Protein AF-A0A6A6NFP8-F1 (afdb_monomer_lite)

InterPro domains:
  IPR036866 Ribonuclease Z/Hydroxyacylglutathione hydrolase-like [G3DSA:3.60.15.10] (2-74)
  IPR036866 Ribonuclease Z/Hydroxyacylglutathione hydrolase-like [G3DSA:3.60.15.10] (75-183)
  IPR036866 Ribonuclease Z/Hydroxyacylglutathione hydrolase-like [SSF56281] (77-182)

pLDDT: mean 81.87, std 14.06, range [35.09, 97.94]

Secondary structure (DSSP, 8-state):
--SSS--SSPPHHHHHHTTS-GGG-TT---S--EEEEEE-TTS-EEEEEE---TTTHHHIIIIIHHHT----B--PPPSSS-PPPEEE-SSS-EEEE-S-SS--HHHHHHHSTTTT---SEEEEE--TTHHHHHHHH--S-EEEE---TT--HHHHHHHHHHHHHHHT--EEE--TT-------

Structure (mmCIF, N/CA/C/O backbone):
data_AF-A0A6A6NFP8-F1
#
_entry.id   AF-A0A6A6NFP8-F1
#
loop_
_atom_site.group_PDB
_atom_site.id
_atom_site.type_symbol
_atom_site.label_atom_id
_atom_site.label_alt_id
_atom_site.label_comp_id
_atom_site.label_asym_id
_atom_site.label_entity_id
_atom_site.label_seq_id
_atom_site.pdbx_PDB_ins_code
_atom_site.Cartn_x
_atom_site.Cartn_y
_atom_site.Cartn_z
_atom_site.occupancy
_atom_site.B_iso_or_equiv
_atom_site.auth_seq_id
_atom_site.auth_comp_id
_atom_site.auth_asym_id
_atom_site.auth_atom_id
_atom_site.pdbx_PDB_model_num
ATOM 1 N N . MET A 1 1 ? 17.314 0.987 -9.333 1.00 58.03 1 MET A N 1
ATOM 2 C CA . MET A 1 1 ? 18.439 0.903 -10.290 1.00 58.03 1 MET A CA 1
ATOM 3 C C . MET A 1 1 ? 17.995 0.072 -11.496 1.00 58.03 1 MET A C 1
ATOM 5 O O . MET A 1 1 ? 18.274 -1.112 -11.552 1.00 58.03 1 MET A O 1
ATOM 9 N N . CYS A 1 2 ? 17.227 0.664 -12.422 1.00 62.00 2 CYS A N 1
ATOM 10 C CA . CYS A 1 2 ? 16.880 0.020 -13.708 1.00 62.00 2 CYS A CA 1
ATOM 11 C C . CYS A 1 2 ? 16.554 1.016 -14.838 1.00 62.00 2 CYS A C 1
ATOM 13 O O . CYS A 1 2 ? 16.723 0.683 -16.000 1.00 62.00 2 CYS A O 1
ATOM 15 N N . LEU A 1 3 ? 16.179 2.264 -14.524 1.00 52.34 3 LEU A N 1
ATOM 16 C CA . LEU A 1 3 ? 15.992 3.324 -15.533 1.00 52.34 3 LEU A CA 1
ATOM 17 C C . LEU A 1 3 ? 17.306 3.940 -16.049 1.00 52.34 3 LEU A C 1
ATOM 19 O O . LEU A 1 3 ? 17.335 4.491 -17.141 1.00 52.34 3 LEU A O 1
ATOM 23 N N . ILE A 1 4 ? 18.389 3.862 -15.268 1.00 51.88 4 ILE A N 1
ATOM 24 C CA . ILE A 1 4 ? 19.686 4.496 -15.586 1.00 51.88 4 ILE A CA 1
ATOM 25 C C . ILE A 1 4 ? 20.730 3.453 -16.030 1.00 51.88 4 ILE A C 1
ATOM 27 O O . ILE A 1 4 ? 21.721 3.790 -16.669 1.00 51.88 4 ILE A O 1
ATOM 31 N N . GLN A 1 5 ? 20.500 2.176 -15.714 1.00 64.69 5 GLN A N 1
ATOM 32 C CA . GLN A 1 5 ? 21.356 1.050 -16.092 1.00 64.69 5 GLN A CA 1
ATOM 33 C C . GLN A 1 5 ? 20.464 -0.139 -16.467 1.00 64.69 5 GLN A C 1
ATOM 35 O O . GLN A 1 5 ? 20.122 -0.938 -15.592 1.00 64.69 5 GLN A O 1
ATOM 40 N N . PRO A 1 6 ? 19.997 -0.214 -17.725 1.00 67.88 6 PRO A N 1
ATOM 41 C CA . PRO A 1 6 ? 19.202 -1.344 -18.185 1.00 67.88 6 PRO A CA 1
ATOM 42 C C . PRO A 1 6 ? 20.047 -2.626 -18.163 1.00 67.88 6 PRO A C 1
ATOM 44 O O . PRO A 1 6 ? 21.195 -2.626 -18.603 1.00 67.88 6 PRO A O 1
ATOM 47 N N . SER A 1 7 ? 19.483 -3.708 -17.625 1.00 75.88 7 SER A N 1
ATOM 48 C CA . SER A 1 7 ? 20.087 -5.044 -17.649 1.00 75.88 7 SER A CA 1
ATOM 49 C C . SER A 1 7 ? 19.976 -5.687 -19.038 1.00 75.88 7 SER A C 1
ATOM 51 O O . SER A 1 7 ? 19.122 -5.292 -19.832 1.00 75.88 7 SER A O 1
ATOM 53 N N . ASP A 1 8 ? 20.801 -6.704 -19.313 1.00 81.19 8 ASP A N 1
ATOM 54 C CA . ASP A 1 8 ? 20.662 -7.584 -20.481 1.00 81.19 8 ASP A CA 1
ATOM 55 C C . ASP A 1 8 ? 20.508 -9.049 -20.011 1.00 81.19 8 ASP A C 1
ATOM 57 O O . ASP A 1 8 ? 21.462 -9.604 -19.454 1.00 81.19 8 ASP A O 1
ATOM 61 N N . PRO A 1 9 ? 19.315 -9.663 -20.145 1.00 83.38 9 PRO A N 1
ATOM 62 C CA . PRO A 1 9 ? 18.104 -9.100 -20.751 1.00 83.38 9 PRO A CA 1
ATOM 63 C C . PRO A 1 9 ? 17.470 -7.966 -19.911 1.00 83.38 9 PRO A C 1
ATOM 65 O O . PRO A 1 9 ? 17.706 -7.888 -18.697 1.00 83.38 9 PRO A O 1
ATOM 68 N N . PRO A 1 10 ? 16.639 -7.092 -20.522 1.00 84.88 10 PRO A N 1
ATOM 69 C CA . PRO A 1 10 ? 15.952 -6.012 -19.815 1.00 84.88 10 PRO A CA 1
ATOM 70 C C . PRO A 1 10 ? 15.113 -6.513 -18.640 1.00 84.88 10 PRO A C 1
ATOM 72 O O . PRO A 1 10 ? 14.478 -7.567 -18.712 1.00 84.88 10 PRO A O 1
ATOM 75 N N . CYS A 1 11 ? 15.085 -5.733 -17.557 1.00 88.50 11 CYS A N 1
ATOM 76 C CA . CYS A 1 11 ? 14.282 -6.047 -16.382 1.00 88.50 11 CYS A CA 1
ATOM 77 C C . CYS A 1 11 ? 12.809 -6.204 -16.770 1.00 88.50 11 CYS A C 1
ATOM 79 O O . CYS A 1 11 ? 12.156 -5.252 -17.200 1.00 88.50 11 CYS A O 1
ATOM 81 N N . HIS A 1 12 ? 12.288 -7.412 -16.563 1.00 90.56 12 HIS A N 1
ATOM 82 C CA . HIS A 1 12 ? 10.942 -7.794 -16.969 1.00 90.56 12 HIS A CA 1
ATOM 83 C C . HIS A 1 12 ? 9.861 -6.866 -16.400 1.00 90.56 12 HIS A C 1
ATOM 85 O O . HIS A 1 12 ? 9.021 -6.382 -17.155 1.00 90.56 12 HIS A O 1
ATOM 91 N N . VAL A 1 13 ? 9.918 -6.568 -15.096 1.00 91.50 13 VAL A N 1
ATOM 92 C CA . VAL A 1 13 ? 8.935 -5.708 -14.417 1.00 91.50 13 VAL A CA 1
ATOM 93 C C . VAL A 1 13 ? 8.994 -4.281 -14.958 1.00 91.50 13 VAL A C 1
ATOM 95 O O . VAL A 1 13 ? 7.957 -3.701 -15.264 1.00 91.50 13 VAL A O 1
ATOM 98 N N . CYS A 1 14 ? 10.193 -3.722 -15.157 1.00 89.31 14 CYS A N 1
ATOM 99 C CA . CYS A 1 14 ? 10.345 -2.380 -15.725 1.00 89.31 14 CYS A CA 1
ATOM 100 C C . CYS A 1 14 ? 9.843 -2.300 -17.172 1.00 89.31 14 CYS A C 1
ATOM 102 O O . CYS A 1 14 ? 9.189 -1.327 -17.538 1.00 89.31 14 CYS A O 1
ATOM 104 N N . SER A 1 15 ? 10.114 -3.317 -17.993 1.00 89.75 15 SER A N 1
ATOM 105 C CA . SER A 1 15 ? 9.581 -3.383 -19.356 1.00 89.75 15 SER A CA 1
ATOM 106 C C . SER A 1 15 ? 8.056 -3.489 -19.358 1.00 89.75 15 SER A C 1
ATOM 108 O O . SER A 1 15 ? 7.392 -2.780 -20.112 1.00 89.75 15 SER A O 1
ATOM 110 N N . GLN A 1 16 ? 7.485 -4.322 -18.485 1.00 91.00 16 GLN A N 1
ATOM 111 C CA . GLN A 1 16 ? 6.036 -4.436 -18.340 1.00 91.00 16 GLN A CA 1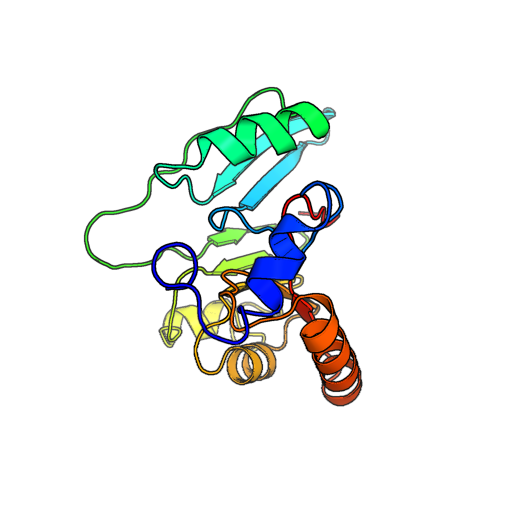
ATOM 112 C C . GLN A 1 16 ? 5.399 -3.137 -17.851 1.00 91.00 16 GLN A C 1
ATOM 114 O O . GLN A 1 16 ? 4.366 -2.754 -18.393 1.00 91.00 16 GLN A O 1
ATOM 119 N N . ALA A 1 17 ? 6.016 -2.428 -16.902 1.00 90.25 17 ALA A N 1
ATOM 120 C CA . ALA A 1 17 ? 5.532 -1.150 -16.376 1.00 90.25 17 ALA A CA 1
ATOM 121 C C . ALA A 1 17 ? 5.332 -0.077 -17.466 1.00 90.25 17 ALA A C 1
ATOM 123 O O . ALA A 1 17 ? 4.524 0.828 -17.300 1.00 90.25 17 ALA A O 1
ATOM 124 N N . LEU A 1 18 ? 6.020 -0.194 -18.605 1.00 89.38 18 LEU A N 1
ATOM 125 C CA . LEU A 1 18 ? 5.920 0.743 -19.731 1.00 89.38 18 LEU A CA 1
ATOM 126 C C . LEU A 1 18 ? 5.112 0.197 -20.920 1.00 89.38 18 LEU A C 1
ATOM 128 O O . LEU A 1 18 ? 4.986 0.874 -21.937 1.00 89.38 18 LEU A O 1
ATOM 132 N N . SER A 1 19 ? 4.579 -1.024 -20.819 1.00 91.25 19 SER A N 1
ATOM 133 C CA . SER A 1 19 ? 3.931 -1.717 -21.943 1.00 91.25 19 SER A CA 1
ATOM 134 C C . SER A 1 19 ? 2.504 -1.247 -22.238 1.00 91.25 19 SER A C 1
ATOM 136 O O . SER A 1 19 ? 2.055 -1.328 -23.381 1.00 91.25 19 SER A O 1
ATOM 138 N N . VAL A 1 20 ? 1.796 -0.748 -21.223 1.00 91.50 20 VAL A N 1
ATOM 139 C CA . VAL A 1 20 ? 0.418 -0.248 -21.324 1.00 91.50 20 VAL A CA 1
ATOM 140 C C . VAL A 1 20 ? 0.267 1.049 -20.520 1.00 91.50 20 VAL A C 1
ATOM 142 O O . VAL A 1 20 ? 1.104 1.312 -19.646 1.00 91.50 20 VAL A O 1
ATOM 145 N N . PRO A 1 21 ? -0.770 1.868 -20.795 1.00 91.62 21 PRO A N 1
ATOM 146 C CA . PRO A 1 21 ? -1.030 3.089 -20.043 1.00 91.62 21 PRO A CA 1
ATOM 147 C C . PRO A 1 21 ? -1.067 2.817 -18.533 1.00 91.62 21 PRO A C 1
ATOM 149 O O . PRO A 1 21 ? -1.674 1.825 -18.121 1.00 91.62 21 PRO A O 1
ATOM 152 N N . PRO A 1 22 ? -0.443 3.659 -17.696 1.00 87.06 22 PRO A N 1
ATOM 153 C CA . PRO A 1 22 ? -0.326 3.362 -16.270 1.00 87.06 22 PRO A CA 1
ATOM 154 C C . PRO A 1 22 ? -1.645 3.212 -15.512 1.00 87.06 22 PRO A C 1
ATOM 156 O O . PRO A 1 22 ? -1.691 2.498 -14.520 1.00 87.06 22 PRO A O 1
ATOM 159 N N . GLU A 1 23 ? -2.740 3.788 -16.013 1.00 86.75 23 GLU A N 1
ATOM 160 C CA . GLU A 1 23 ? -4.086 3.597 -15.456 1.00 86.75 23 GLU A CA 1
ATOM 161 C C . GLU A 1 23 ? -4.556 2.133 -15.531 1.00 86.75 23 GLU A C 1
ATOM 163 O O . GLU A 1 23 ? -5.489 1.733 -14.842 1.00 86.75 23 GLU A O 1
ATOM 168 N N . GLN A 1 24 ? -3.908 1.341 -16.383 1.00 90.44 24 GLN A N 1
ATOM 169 C CA . GLN A 1 24 ? -4.163 -0.078 -16.616 1.00 90.44 24 GLN A CA 1
ATOM 170 C C . GLN A 1 24 ? -2.958 -0.941 -16.209 1.00 90.44 24 GLN A C 1
ATOM 172 O O . GLN A 1 24 ? -2.945 -2.139 -16.486 1.00 90.44 24 GLN A O 1
ATOM 177 N N . ASN A 1 25 ? -1.929 -0.347 -15.592 1.00 93.44 25 ASN A N 1
ATOM 178 C CA . ASN A 1 25 ? -0.661 -1.013 -15.331 1.00 93.44 25 ASN A CA 1
ATOM 179 C C . ASN A 1 25 ? -0.269 -0.968 -13.851 1.00 93.44 25 ASN A C 1
ATOM 181 O O . ASN A 1 25 ? 0.389 -0.023 -13.420 1.00 93.44 25 ASN A O 1
ATOM 185 N N . PRO A 1 26 ? -0.555 -2.016 -13.070 1.00 94.50 26 PRO A N 1
ATOM 186 C CA . PRO A 1 26 ? -0.197 -2.036 -11.657 1.00 94.50 26 PRO A CA 1
ATOM 187 C C . PRO A 1 26 ? 1.317 -2.220 -11.405 1.00 94.50 26 PRO A C 1
ATOM 189 O O . PRO A 1 26 ? 1.788 -2.096 -10.272 1.00 94.50 26 PRO A O 1
ATOM 192 N N . ASN A 1 27 ? 2.104 -2.501 -12.454 1.00 93.50 27 ASN A N 1
ATOM 193 C CA . ASN A 1 27 ? 3.567 -2.473 -12.395 1.00 93.50 27 ASN A CA 1
ATOM 194 C C . ASN A 1 27 ? 4.146 -1.067 -12.627 1.00 93.50 27 ASN A C 1
ATOM 196 O O . ASN A 1 27 ? 5.314 -0.846 -12.309 1.00 93.50 27 ASN A O 1
ATOM 200 N N . TYR A 1 28 ? 3.359 -0.111 -13.136 1.00 92.12 28 TYR A N 1
ATOM 201 C CA . TYR A 1 28 ? 3.743 1.299 -13.118 1.00 92.12 28 TYR A CA 1
ATOM 202 C C . TYR A 1 28 ? 3.403 1.885 -11.750 1.00 92.12 28 TYR A C 1
ATOM 204 O O . TYR A 1 28 ? 2.247 1.873 -11.336 1.00 92.12 28 TYR A O 1
ATOM 212 N N . ARG A 1 29 ? 4.417 2.384 -11.043 1.00 90.31 29 ARG A N 1
ATOM 213 C CA . ARG A 1 29 ? 4.288 2.832 -9.653 1.00 90.31 29 ARG A CA 1
ATOM 214 C C . ARG A 1 29 ? 4.911 4.207 -9.491 1.00 90.31 29 ARG A C 1
ATOM 216 O O . ARG A 1 29 ? 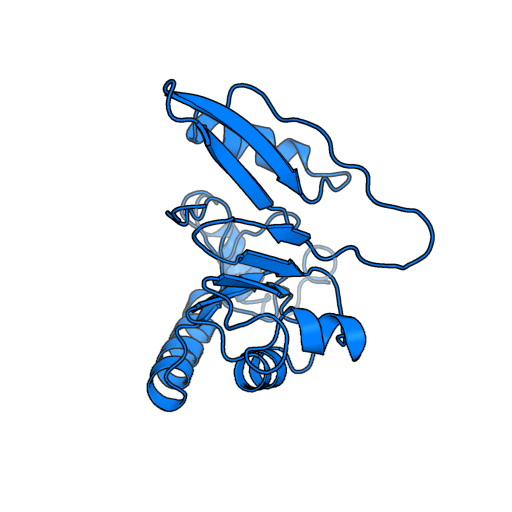6.075 4.407 -9.849 1.00 90.31 29 ARG A O 1
ATOM 223 N N . CYS A 1 30 ? 4.143 5.145 -8.956 1.00 88.56 30 CYS A N 1
ATOM 224 C CA . CYS A 1 30 ? 4.658 6.412 -8.463 1.00 88.56 30 CYS A CA 1
ATOM 225 C C . CYS A 1 30 ? 5.190 6.254 -7.024 1.00 88.56 30 CYS A C 1
ATOM 227 O O . CYS A 1 30 ? 5.287 5.151 -6.487 1.00 88.56 30 CYS A O 1
ATOM 229 N N . ASN A 1 31 ? 5.578 7.364 -6.389 1.00 84.56 31 ASN A N 1
ATOM 230 C CA . ASN A 1 31 ? 5.946 7.341 -4.971 1.00 84.56 31 ASN A CA 1
ATOM 231 C C . ASN A 1 31 ? 4.769 6.855 -4.117 1.00 84.56 31 ASN A C 1
ATOM 233 O O . ASN A 1 31 ? 3.637 7.282 -4.337 1.00 84.56 31 ASN A O 1
ATOM 237 N N . THR A 1 32 ? 5.055 6.065 -3.090 1.00 87.25 32 THR A N 1
ATOM 238 C CA . THR A 1 32 ? 4.068 5.672 -2.086 1.00 87.25 32 THR A CA 1
ATOM 239 C C . THR A 1 32 ? 3.364 6.895 -1.495 1.00 87.25 32 THR A C 1
ATOM 241 O O . THR A 1 32 ? 4.007 7.881 -1.130 1.00 87.25 32 THR A O 1
ATOM 244 N N . SER A 1 33 ? 2.036 6.838 -1.449 1.00 86.38 33 SER A N 1
ATOM 245 C CA . SER A 1 33 ? 1.181 7.817 -0.785 1.00 86.38 33 SER A CA 1
ATOM 246 C C . SER A 1 33 ? -0.167 7.184 -0.449 1.00 86.38 33 SER A C 1
ATOM 248 O O . SER A 1 33 ? -0.544 6.160 -1.028 1.00 86.38 33 SER A O 1
ATOM 250 N N . LEU A 1 34 ? -0.909 7.798 0.469 1.00 87.56 34 LEU A N 1
ATOM 251 C CA . LEU A 1 34 ? -2.268 7.390 0.808 1.00 87.56 34 LEU A CA 1
ATOM 252 C C . LEU A 1 34 ? -3.176 8.613 0.877 1.00 87.56 34 LEU A C 1
ATOM 254 O O . LEU A 1 34 ? -2.930 9.531 1.653 1.00 87.56 34 LEU A O 1
ATOM 258 N N . LEU A 1 35 ? -4.268 8.593 0.116 1.00 86.75 35 LEU A N 1
ATOM 259 C CA . LEU A 1 35 ? -5.348 9.558 0.265 1.00 86.75 35 LEU A CA 1
ATOM 260 C C . LEU A 1 35 ? -6.515 8.923 1.020 1.00 86.75 35 LEU A C 1
ATOM 262 O O . LEU A 1 35 ? -7.073 7.916 0.587 1.00 86.75 35 LEU A O 1
ATOM 266 N N . ILE A 1 36 ? -6.911 9.556 2.115 1.00 85.38 36 ILE A N 1
ATOM 267 C CA . ILE A 1 36 ? -8.098 9.221 2.890 1.00 85.38 36 ILE A CA 1
ATOM 268 C C . ILE A 1 36 ? -9.197 10.203 2.494 1.00 85.38 36 ILE A C 1
ATOM 270 O O . ILE A 1 36 ? -9.066 11.405 2.716 1.00 85.38 36 ILE A O 1
ATOM 274 N N . ASP A 1 37 ? -10.275 9.680 1.917 1.00 85.88 37 ASP A N 1
ATOM 275 C CA . ASP A 1 37 ? -11.515 10.411 1.661 1.00 85.88 37 ASP A CA 1
ATOM 276 C C . ASP A 1 37 ? -12.520 10.081 2.773 1.00 85.88 37 ASP A C 1
ATOM 278 O O . ASP A 1 37 ? -13.012 8.955 2.868 1.00 85.88 37 ASP A O 1
ATOM 282 N N . TYR A 1 38 ? -12.770 11.048 3.653 1.00 82.62 38 TYR A N 1
ATOM 283 C CA . TYR A 1 38 ? -13.674 10.926 4.790 1.00 82.62 38 TYR A CA 1
ATOM 284 C C . TYR A 1 38 ? -14.956 11.716 4.531 1.00 82.62 38 TYR A C 1
ATOM 286 O O . TYR A 1 38 ? -14.931 12.944 4.438 1.00 82.62 38 TYR A O 1
ATOM 294 N N . CYS A 1 39 ? -16.085 11.014 4.450 1.00 78.44 39 CYS A N 1
ATOM 295 C CA . CYS A 1 39 ? -17.403 11.610 4.263 1.00 78.44 39 CYS A CA 1
ATOM 296 C C . CYS A 1 39 ? -18.160 11.623 5.599 1.00 78.44 39 CYS A C 1
ATOM 298 O O . CYS A 1 39 ? -18.424 10.566 6.175 1.00 78.44 39 CYS A O 1
ATOM 300 N N . GLN A 1 40 ? -18.476 12.816 6.106 1.00 71.44 40 GLN A N 1
ATOM 301 C CA . GLN A 1 40 ? -19.304 12.980 7.304 1.00 71.44 40 GLN A CA 1
ATOM 302 C C . GLN A 1 40 ? -20.790 12.764 6.979 1.00 71.44 40 GLN A C 1
ATOM 304 O O . GLN A 1 40 ? -21.200 12.713 5.820 1.00 71.44 40 GLN A O 1
ATOM 309 N N . SER A 1 41 ? -21.619 12.628 8.017 1.00 70.50 41 SER A N 1
ATOM 310 C CA . SER A 1 41 ? -23.067 12.393 7.899 1.00 70.50 41 SER A CA 1
ATOM 311 C C . SER A 1 41 ? -23.837 13.483 7.138 1.00 70.50 41 SER A C 1
ATOM 313 O O . SER A 1 41 ? -24.993 13.268 6.786 1.00 70.50 41 SER A O 1
ATOM 315 N N . ASP A 1 42 ? -23.216 14.633 6.878 1.00 74.50 42 ASP A N 1
ATOM 316 C CA . ASP A 1 42 ? -23.727 15.750 6.081 1.00 74.50 42 ASP A CA 1
ATOM 317 C C . ASP A 1 42 ? -23.335 15.672 4.588 1.00 74.50 42 ASP A C 1
ATOM 319 O O . ASP A 1 42 ? -23.445 16.670 3.878 1.00 74.50 42 ASP A O 1
ATOM 323 N N . GLU A 1 43 ? -22.851 14.514 4.117 1.00 77.31 43 GLU A N 1
ATOM 324 C CA . GLU A 1 43 ? -22.299 14.285 2.767 1.00 77.31 43 GLU A CA 1
ATOM 325 C C . GLU A 1 43 ? -21.067 15.149 2.442 1.00 77.31 43 GLU A C 1
ATOM 327 O O . GLU A 1 43 ? -20.622 15.248 1.292 1.00 77.31 43 GLU A O 1
ATOM 332 N N . LYS A 1 44 ? -20.468 15.790 3.451 1.00 78.81 44 LYS A N 1
ATOM 333 C CA . LYS A 1 44 ? -19.283 16.612 3.258 1.00 78.81 44 LYS A CA 1
ATOM 334 C C . LYS A 1 44 ? -18.034 15.745 3.275 1.00 78.81 44 LYS A C 1
ATOM 336 O O . LYS A 1 44 ? -17.679 15.130 4.280 1.00 78.81 44 LYS A O 1
ATOM 341 N N . HIS A 1 45 ? -17.316 15.784 2.160 1.00 80.50 45 HIS A N 1
ATOM 342 C CA . HIS A 1 45 ? -16.025 15.124 2.019 1.00 80.50 45 HIS A CA 1
ATOM 343 C C . HIS A 1 45 ? -14.877 15.979 2.582 1.00 80.50 45 HIS A C 1
ATOM 345 O O . HIS A 1 45 ? -14.761 17.180 2.293 1.00 80.50 45 HIS A O 1
ATOM 351 N N . SER A 1 46 ? -14.012 15.330 3.357 1.00 78.75 46 SER A N 1
ATOM 352 C CA . SER A 1 46 ? -12.733 15.819 3.876 1.00 78.75 46 SER A CA 1
ATOM 353 C C . SER A 1 46 ? -11.618 14.893 3.393 1.00 78.75 46 SER A C 1
ATOM 355 O O . SER A 1 46 ? -11.814 13.683 3.341 1.00 78.75 46 SER A O 1
ATOM 357 N N . TYR A 1 47 ? -10.456 15.444 3.042 1.00 78.56 47 TYR A N 1
ATOM 358 C CA . TYR A 1 47 ? -9.405 14.686 2.363 1.00 78.56 47 TYR A CA 1
ATOM 359 C C . TYR A 1 47 ? -8.069 14.835 3.084 1.00 78.56 47 TYR A C 1
ATOM 361 O O . TYR A 1 47 ? -7.505 15.928 3.115 1.00 78.56 47 TYR A O 1
ATOM 369 N N . ILE A 1 48 ? -7.537 13.729 3.600 1.00 80.31 48 ILE A N 1
ATOM 370 C CA . ILE A 1 48 ? -6.215 13.686 4.234 1.00 80.31 48 ILE A CA 1
ATOM 371 C C . ILE A 1 48 ? -5.265 12.961 3.294 1.00 80.31 48 ILE A C 1
ATOM 373 O O . ILE A 1 48 ? -5.505 11.808 2.943 1.00 80.31 48 ILE A O 1
ATOM 377 N N . LEU A 1 49 ? -4.179 13.618 2.899 1.00 76.44 49 LEU A N 1
ATOM 378 C CA . LEU A 1 49 ? -3.112 12.984 2.137 1.00 76.44 49 LEU A CA 1
ATOM 379 C C . LEU A 1 49 ? -1.907 12.730 3.032 1.00 76.44 49 LEU A C 1
ATOM 381 O O . LEU A 1 49 ? -1.377 13.645 3.662 1.00 76.44 49 LEU A O 1
ATOM 385 N N . ILE A 1 50 ? -1.473 11.479 3.038 1.00 79.19 50 ILE A N 1
ATOM 386 C CA . ILE A 1 50 ? -0.278 11.001 3.712 1.00 79.19 50 ILE A CA 1
ATOM 387 C C . ILE A 1 50 ? 0.790 10.741 2.648 1.00 79.19 50 ILE A C 1
ATOM 389 O O . ILE A 1 50 ? 0.510 10.126 1.618 1.00 79.19 50 ILE A O 1
ATOM 393 N N . ASP A 1 51 ? 1.998 11.218 2.943 1.00 75.44 51 ASP A N 1
ATOM 394 C CA . ASP A 1 51 ? 3.202 11.202 2.112 1.00 75.44 51 ASP A CA 1
ATOM 395 C C . ASP A 1 51 ? 3.090 11.980 0.793 1.00 75.44 51 ASP A C 1
ATOM 397 O O . ASP A 1 51 ? 2.385 11.631 -0.152 1.00 75.44 51 ASP A O 1
ATOM 401 N N . VAL A 1 52 ? 3.855 13.073 0.719 1.00 66.06 52 VAL A N 1
ATOM 402 C CA . VAL A 1 52 ? 3.903 13.971 -0.441 1.00 66.06 52 VAL A CA 1
ATOM 403 C C . VAL A 1 52 ? 5.358 14.170 -0.847 1.00 66.06 52 VAL A C 1
ATOM 405 O O . VAL A 1 52 ? 6.015 15.146 -0.487 1.00 66.06 52 VAL A O 1
ATOM 408 N N . GLY A 1 53 ? 5.900 13.197 -1.579 1.00 65.12 53 GLY A N 1
ATOM 409 C CA . GLY A 1 53 ? 7.274 13.271 -2.076 1.00 65.12 53 GLY A CA 1
ATOM 410 C C . GLY A 1 53 ? 7.485 14.395 -3.102 1.00 65.12 53 GLY A C 1
ATOM 411 O O . GLY A 1 53 ? 6.546 14.904 -3.714 1.00 65.12 53 GLY A O 1
ATOM 412 N N . LYS A 1 54 ? 8.750 14.739 -3.376 1.00 63.44 54 LYS A N 1
ATOM 413 C CA . LYS A 1 54 ? 9.131 15.823 -4.313 1.00 63.44 54 LYS A CA 1
ATOM 414 C C . LYS A 1 54 ? 8.531 15.678 -5.725 1.00 63.44 54 LYS A C 1
ATOM 416 O O . LYS A 1 54 ? 8.350 16.674 -6.417 1.00 63.44 54 LYS A O 1
ATOM 421 N N . THR A 1 55 ? 8.215 14.455 -6.152 1.00 65.06 55 THR A N 1
ATOM 422 C CA . THR A 1 55 ? 7.633 14.131 -7.469 1.00 65.06 55 THR A CA 1
ATOM 423 C C . THR A 1 55 ? 6.128 13.823 -7.421 1.00 65.06 55 THR A C 1
ATOM 425 O O . THR A 1 55 ? 5.560 13.375 -8.413 1.00 65.06 55 THR A O 1
ATOM 428 N N . PHE A 1 56 ? 5.440 14.115 -6.309 1.00 72.88 56 PHE A N 1
ATOM 429 C CA . PHE A 1 56 ? 4.016 13.802 -6.110 1.00 72.88 56 PHE A CA 1
ATOM 430 C C . PHE A 1 56 ? 3.061 14.475 -7.115 1.00 72.88 56 PHE A C 1
ATOM 432 O O . PHE A 1 56 ? 1.944 14.009 -7.331 1.00 72.88 56 PHE A O 1
ATOM 439 N N . ARG A 1 57 ? 3.506 15.542 -7.793 1.00 70.00 57 ARG A N 1
ATOM 440 C CA . ARG A 1 57 ? 2.718 16.258 -8.810 1.00 70.00 57 ARG A CA 1
ATOM 441 C C . ARG A 1 57 ? 2.116 15.329 -9.871 1.00 70.00 57 ARG A C 1
ATOM 443 O O . ARG A 1 57 ? 0.993 15.577 -10.301 1.00 70.00 57 ARG A O 1
ATOM 450 N N . GLU A 1 58 ? 2.836 14.288 -10.291 1.00 77.25 58 GLU A N 1
ATOM 451 C CA . GLU A 1 58 ? 2.320 13.329 -11.278 1.00 77.25 58 GLU A CA 1
ATOM 452 C C . GLU A 1 58 ? 1.064 12.611 -10.762 1.00 77.25 58 GLU A C 1
ATOM 454 O O . GLU A 1 58 ? 0.065 12.539 -11.475 1.00 77.25 58 GLU A O 1
ATOM 459 N N . GLN A 1 59 ? 1.061 12.166 -9.504 1.00 75.50 59 GLN A N 1
ATOM 460 C CA . GLN A 1 59 ? -0.075 11.453 -8.914 1.00 75.50 59 GLN A CA 1
ATOM 461 C C . GLN A 1 59 ? -1.322 12.330 -8.808 1.00 75.50 59 GLN A C 1
ATOM 463 O O . GLN A 1 59 ? -2.417 11.867 -9.120 1.00 75.50 59 GLN A O 1
ATOM 468 N N . VAL A 1 60 ? -1.166 13.610 -8.449 1.00 71.06 60 VAL A N 1
ATOM 469 C CA . VAL A 1 60 ? -2.288 14.566 -8.416 1.00 71.06 60 VAL A CA 1
ATOM 470 C C . VAL A 1 60 ? -2.922 14.696 -9.797 1.00 71.06 60 VAL A C 1
ATOM 472 O O . VAL A 1 60 ? -4.134 14.564 -9.948 1.00 71.06 60 VAL A O 1
ATOM 475 N N . LEU A 1 61 ? -2.106 14.933 -10.826 1.00 75.50 61 LEU A N 1
ATOM 476 C CA . LEU A 1 61 ? -2.615 15.160 -12.178 1.00 75.50 61 LEU A CA 1
ATOM 477 C C . LEU A 1 61 ? -3.371 13.950 -12.727 1.00 75.50 61 LEU A C 1
ATOM 479 O O . LEU A 1 61 ? -4.341 14.134 -13.459 1.00 75.50 61 LEU A O 1
ATOM 483 N N . ARG A 1 62 ? -2.943 12.739 -12.369 1.00 78.81 62 ARG A N 1
ATOM 484 C CA . ARG A 1 62 ? -3.520 11.492 -12.877 1.00 78.81 62 ARG A CA 1
ATOM 485 C C . ARG A 1 62 ? -4.709 11.031 -12.058 1.00 78.81 62 ARG A C 1
ATOM 487 O O . ARG A 1 62 ? -5.799 10.856 -12.588 1.00 78.81 62 ARG A O 1
ATOM 494 N N . TRP A 1 63 ? -4.507 10.857 -10.758 1.00 81.69 63 TRP A N 1
ATOM 495 C CA . TRP A 1 63 ? -5.477 10.179 -9.912 1.00 81.69 63 TRP A CA 1
ATOM 496 C C . TRP A 1 63 ? -6.500 11.140 -9.335 1.00 81.69 63 TRP A C 1
ATOM 498 O O . TRP A 1 63 ? -7.674 10.791 -9.277 1.00 81.69 63 TRP A O 1
ATOM 508 N N . PHE A 1 64 ? -6.117 12.367 -8.967 1.00 78.44 64 PHE A N 1
ATOM 509 C CA . PHE A 1 64 ? -7.068 13.275 -8.316 1.00 78.44 64 PHE A CA 1
ATOM 510 C C . PHE A 1 64 ? -8.092 13.808 -9.312 1.00 78.44 64 PHE A C 1
ATOM 512 O O . PHE A 1 64 ? -9.273 13.911 -8.985 1.00 78.44 64 PHE A O 1
ATOM 519 N N . THR A 1 65 ? -7.665 14.072 -10.548 1.00 76.31 65 THR A N 1
ATOM 520 C CA . THR A 1 65 ? -8.562 14.467 -11.641 1.00 76.31 65 THR A CA 1
ATOM 521 C C . THR A 1 65 ? -9.515 13.329 -12.006 1.00 76.31 65 THR A C 1
ATOM 523 O O . THR A 1 65 ? -10.729 13.536 -12.040 1.00 76.31 65 THR A O 1
ATOM 526 N N . PHE A 1 66 ? -8.987 12.113 -12.190 1.00 81.06 66 PHE A N 1
ATOM 527 C CA . PHE A 1 66 ? -9.771 10.920 -12.505 1.00 81.06 66 PHE A CA 1
ATOM 528 C C . PHE A 1 66 ? -10.811 10.612 -11.419 1.00 81.06 66 PHE A C 1
ATOM 530 O O . PHE A 1 66 ? -11.959 10.278 -11.709 1.00 81.06 66 PHE A O 1
ATOM 537 N N . HIS A 1 67 ? -10.433 10.788 -10.156 1.00 81.12 67 HIS A N 1
ATOM 538 C CA . HIS A 1 67 ? -11.280 10.527 -8.999 1.00 81.12 67 HIS A CA 1
ATOM 539 C C . HIS A 1 67 ? -12.111 11.723 -8.524 1.00 81.12 67 HIS A C 1
ATOM 541 O O . HIS A 1 67 ? -12.884 11.559 -7.582 1.00 81.12 67 HIS A O 1
ATOM 547 N N . LYS A 1 68 ? -12.005 12.879 -9.193 1.00 82.62 68 LYS A N 1
ATOM 548 C CA . LYS A 1 68 ? -12.729 14.124 -8.884 1.00 82.62 68 LYS A CA 1
ATOM 549 C C . LYS A 1 68 ? -12.491 14.650 -7.462 1.00 82.62 68 LYS A C 1
ATOM 551 O O . LYS A 1 68 ? -13.406 15.179 -6.838 1.00 82.62 68 LYS A O 1
ATOM 556 N N . ILE A 1 69 ? -11.260 14.537 -6.968 1.00 75.38 69 ILE A N 1
ATOM 557 C CA . ILE A 1 69 ? -10.853 15.067 -5.660 1.00 75.38 69 ILE A CA 1
ATOM 558 C C . ILE A 1 69 ? -10.585 16.576 -5.803 1.00 75.38 69 ILE A C 1
ATOM 560 O O . ILE A 1 69 ? -9.678 16.961 -6.545 1.00 75.38 69 ILE A O 1
ATOM 564 N N . PRO A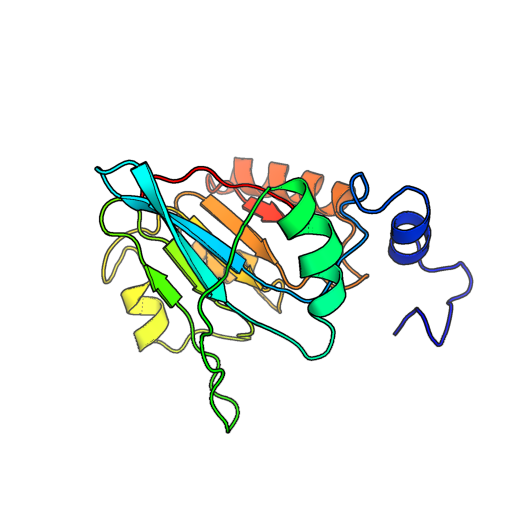 1 70 ? -11.357 17.454 -5.135 1.00 71.88 70 PRO A N 1
ATOM 565 C CA . PRO A 1 70 ? -11.326 18.893 -5.400 1.00 71.88 70 PRO A CA 1
ATOM 566 C C . PRO A 1 70 ? -10.223 19.646 -4.642 1.00 71.88 70 PRO A C 1
ATOM 568 O O . PRO A 1 70 ? -9.865 20.754 -5.036 1.00 71.88 70 PRO A O 1
ATOM 571 N N . ARG A 1 71 ? -9.729 19.092 -3.528 1.00 65.06 71 ARG A N 1
ATOM 572 C CA . ARG A 1 71 ? -8.708 19.686 -2.649 1.00 65.06 71 ARG A CA 1
ATOM 573 C C . ARG A 1 71 ? -8.171 18.638 -1.674 1.00 65.06 71 ARG A C 1
ATOM 575 O O . ARG A 1 71 ? -8.828 17.622 -1.471 1.00 65.06 71 ARG A O 1
ATOM 582 N N . VAL A 1 72 ? -7.029 18.920 -1.054 1.00 57.56 72 VAL A N 1
ATOM 583 C CA . VAL A 1 72 ? -6.375 18.053 -0.067 1.00 57.56 72 VAL A CA 1
ATOM 584 C C . VAL A 1 72 ? -5.734 18.893 1.031 1.00 57.56 72 VAL A C 1
ATOM 586 O O . VAL A 1 72 ? -5.137 19.928 0.731 1.00 57.56 72 VAL A O 1
ATOM 589 N N . ASP A 1 73 ? -5.844 18.429 2.274 1.00 41.56 73 ASP A N 1
ATOM 590 C CA . ASP A 1 73 ? -5.194 19.034 3.435 1.00 41.56 73 ASP A CA 1
ATOM 591 C C . ASP A 1 73 ? -3.758 18.495 3.596 1.00 41.56 73 ASP A C 1
ATOM 593 O O . ASP A 1 73 ? -3.499 17.306 3.390 1.00 41.56 73 ASP A O 1
ATOM 597 N N . SER A 1 74 ? -2.798 19.370 3.924 1.00 38.56 74 SER A N 1
ATOM 598 C CA . SER A 1 74 ? -1.386 18.993 4.062 1.00 38.56 74 SER A CA 1
ATOM 599 C C . SER A 1 74 ? -1.071 18.396 5.435 1.00 38.56 74 SER A C 1
ATOM 601 O O . SER A 1 74 ? -1.519 18.893 6.467 1.00 38.56 74 SER A O 1
ATOM 603 N N . VAL A 1 75 ? -0.222 17.366 5.451 1.00 42.94 75 VAL A N 1
ATOM 604 C CA . VAL A 1 75 ? 0.336 16.758 6.668 1.00 42.94 75 VAL A CA 1
ATOM 605 C C . VAL A 1 75 ? 1.862 16.798 6.570 1.00 42.94 75 VAL A C 1
ATOM 607 O O . VAL A 1 75 ? 2.429 16.460 5.532 1.00 42.94 75 VAL A O 1
ATOM 610 N N . MET A 1 76 ? 2.535 17.284 7.618 1.00 41.34 76 MET A N 1
ATOM 611 C CA . MET A 1 76 ? 3.994 17.459 7.619 1.00 41.34 76 MET A CA 1
ATOM 612 C C . MET A 1 76 ? 4.726 16.151 7.942 1.00 41.34 76 MET A C 1
ATOM 614 O O . MET A 1 76 ? 4.347 15.435 8.867 1.00 41.34 76 MET A O 1
ATOM 618 N N . HIS A 1 77 ? 5.815 15.889 7.219 1.00 41.75 77 HIS A N 1
ATOM 619 C CA . HIS A 1 77 ? 6.798 14.850 7.530 1.00 41.75 77 HIS A CA 1
ATOM 620 C C . HIS A 1 77 ? 7.921 15.464 8.386 1.00 41.75 77 HIS A C 1
ATOM 622 O O . HIS A 1 77 ? 8.450 16.516 8.027 1.00 41.75 77 HIS A O 1
ATOM 628 N N . GLY A 1 78 ? 8.223 14.857 9.540 1.00 44.62 78 GLY A N 1
ATOM 629 C CA . GLY A 1 78 ? 9.211 15.356 10.507 1.00 44.62 78 GLY A CA 1
ATOM 630 C C . GLY A 1 78 ? 10.665 15.192 10.050 1.00 44.62 78 GLY A C 1
ATOM 631 O O . GLY A 1 78 ? 10.971 14.338 9.223 1.00 44.62 78 GLY A O 1
ATOM 632 N N . GLU A 1 79 ? 11.557 16.016 10.603 1.00 35.09 79 GLU A N 1
ATOM 633 C CA . GLU A 1 79 ? 13.009 15.930 10.395 1.00 35.09 79 GLU A CA 1
ATOM 634 C C . GLU A 1 79 ? 13.662 15.000 11.441 1.00 35.09 79 GLU A C 1
ATOM 636 O O . GLU A 1 79 ? 13.215 14.935 12.585 1.00 35.09 79 GLU A O 1
ATOM 641 N N . ASP A 1 80 ? 14.716 14.297 11.004 1.00 38.56 80 ASP A N 1
ATOM 642 C CA . ASP A 1 80 ? 15.508 13.247 11.674 1.00 38.56 80 ASP A CA 1
ATOM 643 C C . ASP A 1 80 ? 14.818 11.872 11.793 1.00 38.56 80 ASP A C 1
ATOM 645 O O . ASP A 1 80 ? 13.868 11.709 12.546 1.00 38.56 80 ASP A O 1
ATOM 649 N N . TYR A 1 81 ? 15.314 10.883 11.021 1.00 52.12 81 TYR A N 1
ATOM 650 C CA . TYR A 1 81 ? 14.696 9.590 10.630 1.00 52.12 81 TYR A CA 1
ATOM 651 C C . TYR A 1 81 ? 13.878 8.862 11.723 1.00 52.12 81 TYR A C 1
ATOM 653 O O . TYR A 1 81 ? 14.276 7.839 12.282 1.00 52.12 81 TYR A O 1
ATOM 661 N N . ILE A 1 82 ? 12.683 9.389 11.967 1.00 55.12 82 ILE A N 1
ATOM 662 C CA . ILE A 1 82 ? 11.559 8.812 12.689 1.00 55.12 82 ILE A CA 1
ATOM 663 C C . ILE A 1 82 ? 10.431 8.770 11.657 1.00 55.12 82 ILE A C 1
ATOM 665 O O . ILE A 1 82 ? 9.923 9.811 11.241 1.00 55.12 82 ILE A O 1
ATOM 669 N N . SER A 1 83 ? 10.055 7.573 11.204 1.00 59.78 83 SER A N 1
ATOM 670 C CA . SER A 1 83 ? 8.857 7.406 10.374 1.00 59.78 83 SER A CA 1
ATOM 671 C C . SER A 1 83 ? 7.618 7.469 11.273 1.00 59.78 83 SER A C 1
ATOM 673 O O . SER A 1 83 ? 7.559 6.828 12.327 1.00 59.78 83 SER A O 1
ATOM 675 N N . LEU A 1 84 ? 6.636 8.277 10.869 1.00 61.94 84 LEU A N 1
ATOM 676 C CA . LEU A 1 84 ? 5.333 8.346 11.519 1.00 61.94 84 LEU A CA 1
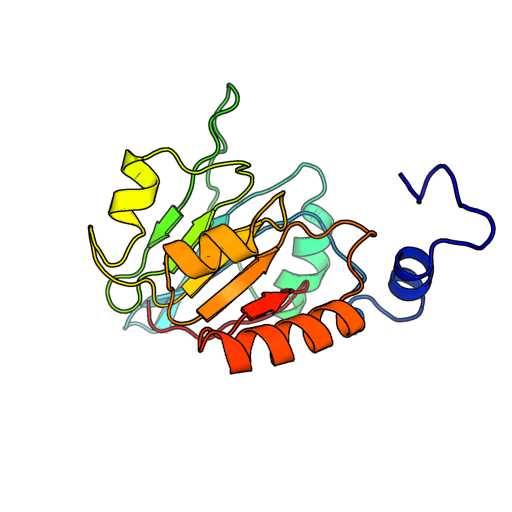ATOM 677 C C . LEU A 1 84 ? 4.423 7.271 10.915 1.00 61.94 84 LEU A C 1
ATOM 679 O O . LEU A 1 84 ? 4.154 7.280 9.719 1.00 61.94 84 LEU A O 1
ATOM 683 N N . GLY A 1 85 ? 3.924 6.364 11.756 1.00 64.75 85 GLY A N 1
ATOM 684 C CA . GLY A 1 85 ? 2.794 5.502 11.414 1.00 64.75 85 GLY A CA 1
ATOM 685 C C . GLY A 1 85 ? 1.478 6.162 11.822 1.00 64.75 85 GLY A C 1
ATOM 686 O O . GLY A 1 85 ? 1.406 6.806 12.869 1.00 64.75 85 GLY A O 1
ATOM 687 N N . PHE A 1 86 ? 0.429 5.977 11.026 1.00 80.25 86 PHE A N 1
ATOM 688 C CA . PHE A 1 86 ? -0.901 6.524 11.290 1.00 80.25 86 PHE A CA 1
ATOM 689 C C . PHE A 1 86 ? -1.845 5.393 11.682 1.00 80.25 86 PHE A C 1
ATOM 691 O O . PHE A 1 86 ? -2.007 4.440 10.926 1.00 80.25 86 PHE A O 1
ATOM 698 N N . LEU A 1 87 ? -2.478 5.507 12.848 1.00 76.69 87 LEU A N 1
ATOM 699 C CA . LEU A 1 87 ? -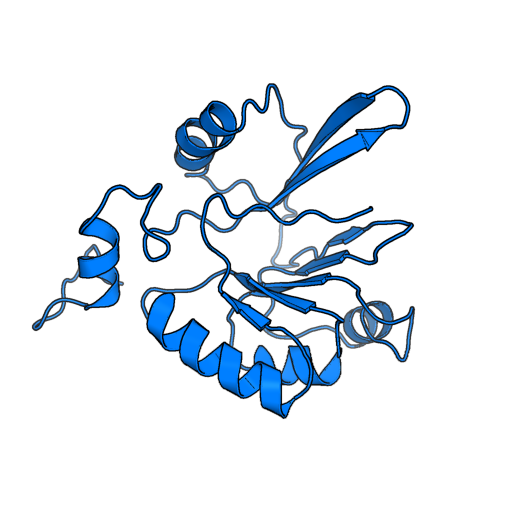3.572 4.641 13.285 1.00 76.69 87 LEU A CA 1
ATOM 700 C C . LEU A 1 87 ? -4.844 5.488 13.353 1.00 76.69 87 LEU A C 1
ATOM 702 O O . LEU A 1 87 ? -4.867 6.484 14.075 1.00 76.69 87 LEU A O 1
ATOM 706 N N . PHE A 1 88 ? -5.876 5.123 12.597 1.00 82.50 88 PHE A N 1
ATOM 707 C CA . PHE A 1 88 ? -7.098 5.920 12.462 1.00 82.50 88 PHE A CA 1
ATOM 708 C C . PHE A 1 88 ? -8.346 5.053 12.235 1.00 82.50 88 PHE A C 1
ATOM 710 O O . PHE A 1 88 ? -8.238 3.854 11.976 1.00 82.50 88 PHE A O 1
ATOM 717 N N . GLY A 1 89 ? -9.515 5.694 12.330 1.00 80.12 89 GLY A N 1
ATOM 718 C CA . GLY A 1 89 ? -10.843 5.083 12.223 1.00 80.12 89 GLY A CA 1
ATOM 719 C C . GLY A 1 89 ? -11.411 4.653 13.582 1.00 80.12 89 GLY A C 1
ATOM 720 O O . GLY A 1 89 ? -10.746 3.986 14.374 1.00 80.12 89 GLY A O 1
ATOM 721 N N . GLU A 1 90 ? -12.642 5.082 13.861 1.00 79.75 90 GLU A N 1
ATOM 722 C CA . GLU A 1 90 ? -13.399 4.744 15.072 1.00 79.75 90 GLU A CA 1
ATOM 723 C C . GLU A 1 90 ? -14.132 3.408 14.913 1.00 79.75 90 GLU A C 1
ATOM 725 O O . GLU A 1 90 ? -14.189 2.616 15.855 1.00 79.75 90 GLU A O 1
ATOM 730 N N . LYS A 1 91 ? -14.681 3.146 13.718 1.00 83.00 91 LYS A N 1
ATOM 731 C CA . LYS A 1 91 ? -15.406 1.908 13.399 1.00 83.00 91 LYS A CA 1
ATOM 732 C C . LYS A 1 91 ? -14.485 0.818 12.873 1.00 83.00 91 LYS A C 1
ATOM 734 O O . LYS A 1 91 ? -14.629 -0.338 13.267 1.00 83.00 91 LYS A O 1
ATOM 739 N N . SER A 1 92 ? -13.555 1.193 11.997 1.00 86.88 92 SER A N 1
ATOM 740 C CA . SER A 1 92 ? -12.541 0.292 11.451 1.00 86.88 92 SER A CA 1
ATOM 741 C C . SER A 1 92 ? -11.154 0.783 11.826 1.00 86.88 92 SER A C 1
ATOM 743 O O . SER A 1 92 ? -10.768 1.885 11.453 1.00 86.88 92 SER A O 1
ATOM 745 N N . ARG A 1 93 ? -10.369 -0.050 12.506 1.00 88.12 93 ARG A N 1
ATOM 746 C CA . ARG A 1 93 ? -8.991 0.282 12.879 1.00 88.12 93 ARG A CA 1
ATOM 747 C C . ARG A 1 93 ? -8.068 0.094 11.684 1.00 88.12 93 ARG A C 1
ATOM 749 O O . ARG A 1 93 ? -7.778 -1.039 11.287 1.00 88.12 93 ARG A O 1
ATOM 756 N N . VAL A 1 94 ? -7.576 1.202 11.142 1.00 87.12 94 VAL A N 1
ATOM 757 C CA . VAL A 1 94 ? -6.659 1.228 10.002 1.00 87.12 94 VAL A CA 1
ATOM 758 C C . VAL A 1 94 ? -5.288 1.699 10.448 1.00 87.12 94 VAL A C 1
ATOM 760 O O . VAL A 1 94 ? -5.166 2.770 11.035 1.00 87.12 94 VAL A O 1
ATOM 763 N N . ALA A 1 95 ? -4.253 0.919 10.141 1.00 83.62 95 ALA A N 1
ATOM 764 C CA . ALA A 1 95 ? -2.868 1.336 10.318 1.00 83.62 95 ALA A CA 1
ATOM 765 C C . ALA A 1 95 ? -2.195 1.538 8.954 1.00 83.62 95 ALA A C 1
ATOM 767 O O . ALA A 1 95 ? -2.182 0.615 8.141 1.00 83.62 95 ALA A O 1
ATOM 768 N N . TYR A 1 96 ? -1.611 2.713 8.723 1.00 84.12 96 TYR A N 1
ATOM 769 C CA . TYR A 1 96 ? -0.684 2.990 7.624 1.00 84.12 96 TYR A CA 1
ATOM 770 C C . TYR A 1 96 ? 0.721 3.149 8.195 1.00 84.12 96 TYR A C 1
ATOM 772 O O . TYR A 1 96 ? 0.948 4.025 9.032 1.00 84.12 96 TYR A O 1
ATOM 780 N N . ILE A 1 97 ? 1.655 2.292 7.780 1.00 78.50 97 ILE A N 1
ATOM 781 C CA . ILE A 1 97 ? 3.022 2.312 8.300 1.00 78.50 97 ILE A CA 1
ATOM 782 C C . ILE A 1 97 ? 4.022 2.171 7.147 1.00 78.50 97 ILE A C 1
ATOM 784 O O . ILE A 1 97 ? 4.200 1.083 6.598 1.00 78.50 97 ILE A O 1
ATOM 788 N N . SER A 1 98 ? 4.682 3.282 6.821 1.00 77.69 98 SER A N 1
ATOM 789 C CA . SER A 1 98 ? 5.714 3.400 5.786 1.00 77.69 98 SER A CA 1
ATOM 790 C C . SER A 1 98 ? 6.684 4.533 6.170 1.00 77.69 98 SER A C 1
ATOM 792 O O . SER A 1 98 ? 6.249 5.568 6.667 1.00 77.69 98 SER A O 1
ATOM 794 N N . ASP A 1 99 ? 8.005 4.423 6.046 1.00 72.62 99 ASP A N 1
ATOM 795 C CA . ASP A 1 99 ? 8.802 3.232 5.741 1.00 72.62 99 ASP A CA 1
ATOM 796 C C . ASP A 1 99 ? 9.433 2.723 7.049 1.00 72.62 99 ASP A C 1
ATOM 798 O O . ASP A 1 99 ? 10.171 3.457 7.713 1.00 72.62 99 ASP A O 1
ATOM 802 N N . VAL A 1 100 ? 9.155 1.473 7.452 1.00 64.75 100 VAL A N 1
ATOM 803 C CA . VAL A 1 100 ? 9.742 0.883 8.673 1.00 64.75 100 VAL A CA 1
ATOM 804 C C . VAL A 1 100 ? 10.299 -0.517 8.435 1.00 64.75 100 VAL A C 1
ATOM 806 O O . VAL A 1 100 ? 9.607 -1.420 7.979 1.00 64.75 100 VAL A O 1
ATOM 809 N N . SER A 1 101 ? 11.557 -0.737 8.818 1.00 67.25 101 SER A N 1
ATOM 810 C CA . SER A 1 101 ? 12.195 -2.063 8.765 1.00 67.25 101 SER A CA 1
ATOM 811 C C . SER A 1 101 ? 11.838 -2.953 9.962 1.00 67.25 101 SER A C 1
ATOM 813 O O . SER A 1 101 ? 11.979 -4.175 9.906 1.00 67.25 101 SER A O 1
ATOM 815 N N . ARG A 1 102 ? 11.394 -2.349 11.071 1.00 68.75 102 ARG A N 1
ATOM 816 C CA . ARG A 1 102 ? 10.950 -3.036 12.286 1.00 68.75 102 ARG A CA 1
ATOM 817 C C . ARG A 1 102 ? 10.024 -2.133 13.096 1.00 68.75 102 ARG A C 1
ATOM 819 O O . ARG A 1 102 ? 10.266 -0.935 13.200 1.00 68.75 102 ARG A O 1
ATOM 826 N N . PHE A 1 103 ? 9.023 -2.722 13.746 1.00 75.12 103 PHE A N 1
ATOM 827 C CA . PHE A 1 103 ? 8.201 -2.011 14.723 1.00 75.12 103 PHE A CA 1
ATOM 828 C C . PHE A 1 103 ? 8.902 -1.929 16.091 1.00 75.12 103 PHE A C 1
ATOM 830 O O . PHE A 1 103 ? 9.385 -2.951 16.595 1.00 75.12 103 PHE A O 1
ATOM 837 N N . PRO A 1 104 ? 8.940 -0.750 16.736 1.00 75.12 104 PRO A N 1
ATOM 838 C CA . PRO A 1 104 ? 9.194 -0.658 18.169 1.00 75.12 104 PRO A CA 1
ATOM 839 C C . PRO A 1 104 ? 8.161 -1.479 18.955 1.00 75.12 104 PRO A C 1
ATOM 841 O O . PRO A 1 104 ? 6.998 -1.543 18.562 1.00 75.12 104 PRO A O 1
ATOM 844 N N . ALA A 1 105 ? 8.553 -2.067 20.091 1.00 74.88 105 ALA A N 1
ATOM 845 C CA . ALA A 1 105 ? 7.662 -2.928 20.882 1.00 74.88 105 ALA A CA 1
ATOM 846 C C . ALA A 1 105 ? 6.385 -2.205 21.357 1.00 74.88 105 ALA A C 1
ATOM 848 O O . ALA A 1 105 ? 5.313 -2.802 21.394 1.00 74.88 105 ALA A O 1
ATOM 849 N N . SER A 1 106 ? 6.486 -0.910 21.678 1.00 73.12 106 SER A N 1
ATOM 850 C CA . SER A 1 106 ? 5.338 -0.070 22.035 1.00 73.12 106 SER A CA 1
ATOM 851 C C . SER A 1 106 ? 4.365 0.109 20.868 1.00 73.12 106 SER A C 1
ATOM 853 O O . SER A 1 106 ? 3.160 -0.041 21.054 1.00 73.12 106 SER A O 1
ATOM 855 N N . THR A 1 107 ? 4.874 0.371 19.662 1.00 74.75 107 THR A N 1
ATOM 856 C CA . THR A 1 107 ? 4.061 0.461 18.442 1.00 74.75 107 THR A CA 1
ATOM 857 C C . THR A 1 107 ? 3.409 -0.879 18.122 1.00 74.75 107 THR A C 1
ATOM 859 O O . THR A 1 107 ? 2.203 -0.920 17.901 1.00 74.75 107 THR A O 1
ATOM 862 N N . GLU A 1 108 ? 4.180 -1.974 18.155 1.00 79.75 108 GLU A N 1
ATOM 863 C CA . GLU A 1 108 ? 3.690 -3.331 17.877 1.00 79.75 108 GLU A CA 1
ATOM 864 C C . GLU A 1 108 ? 2.558 -3.719 18.836 1.00 79.75 108 GLU A C 1
ATOM 866 O O . GLU A 1 108 ? 1.538 -4.235 18.390 1.00 79.75 108 GLU A O 1
ATOM 871 N N . TYR A 1 109 ? 2.674 -3.387 20.127 1.00 76.69 109 TYR A N 1
ATOM 872 C CA . TYR A 1 109 ? 1.603 -3.612 21.099 1.00 76.69 109 TYR A CA 1
ATOM 873 C C . TYR A 1 109 ? 0.302 -2.906 20.687 1.00 76.69 109 TYR A C 1
ATOM 875 O O . TYR A 1 109 ? -0.736 -3.558 20.582 1.00 76.69 109 TYR A O 1
ATOM 883 N N . VAL A 1 110 ? 0.349 -1.606 20.377 1.00 78.88 110 VAL A N 1
ATOM 884 C CA . VAL A 1 110 ? -0.842 -0.798 20.040 1.00 78.88 110 VAL A CA 1
ATOM 885 C C . VAL A 1 110 ? -1.548 -1.287 18.770 1.00 78.88 110 VAL A C 1
ATOM 887 O O . VAL A 1 110 ? -2.777 -1.264 18.706 1.00 78.88 110 VAL A O 1
ATOM 890 N N . ILE A 1 111 ? -0.796 -1.764 17.779 1.00 80.12 111 ILE A N 1
ATOM 891 C CA . ILE A 1 111 ? -1.350 -2.245 16.504 1.00 80.12 111 ILE A CA 1
ATOM 892 C C . ILE A 1 111 ? -1.636 -3.757 16.495 1.00 80.12 111 ILE A C 1
ATOM 894 O O . ILE A 1 111 ? -2.105 -4.288 15.491 1.00 80.12 111 ILE A O 1
ATOM 898 N N . SER A 1 112 ? -1.356 -4.462 17.594 1.00 83.31 112 SER A N 1
ATOM 899 C CA . SER A 1 112 ? -1.615 -5.897 17.727 1.00 83.31 112 SER A CA 1
ATOM 900 C C . SER A 1 112 ? -2.957 -6.191 18.392 1.00 83.31 112 SER A C 1
ATOM 902 O O . SER A 1 112 ? -3.468 -5.419 19.211 1.00 83.31 112 SER A O 1
ATOM 904 N N . ASN A 1 113 ? -3.470 -7.394 18.128 1.00 79.44 113 ASN A N 1
ATOM 905 C CA . ASN A 1 113 ? -4.653 -7.906 18.812 1.00 79.44 113 ASN A CA 1
ATOM 906 C C . ASN A 1 113 ? -4.470 -8.030 20.337 1.00 79.44 113 ASN A C 1
ATOM 908 O O . ASN A 1 113 ? -5.433 -7.891 21.080 1.00 79.44 113 ASN A O 1
ATOM 912 N N . ALA A 1 114 ? -3.241 -8.265 20.809 1.00 79.94 114 ALA A N 1
ATOM 913 C CA . ALA A 1 114 ? -2.939 -8.399 22.233 1.00 79.94 114 ALA A CA 1
ATOM 914 C C . ALA A 1 114 ? -2.921 -7.059 22.991 1.00 79.94 114 ALA A C 1
ATOM 916 O O . ALA A 1 114 ? -3.010 -7.068 24.216 1.00 79.94 114 ALA A O 1
ATOM 917 N N . GLY A 1 115 ? -2.777 -5.932 22.287 1.00 83.19 115 GLY A N 1
ATOM 918 C CA . GLY A 1 115 ? -2.774 -4.607 22.899 1.00 83.19 115 GLY A CA 1
ATOM 919 C C . GLY A 1 115 ? -4.105 -3.895 22.743 1.00 83.19 115 GLY A C 1
ATOM 920 O O . GLY A 1 115 ? -5.006 -4.083 23.554 1.00 83.19 115 GLY A O 1
ATOM 921 N N . ALA A 1 116 ? -4.231 -3.039 21.727 1.00 79.69 116 ALA A N 1
ATOM 922 C CA . ALA A 1 116 ? -5.440 -2.229 21.563 1.00 79.69 116 ALA A CA 1
ATOM 923 C C . ALA A 1 116 ? -6.520 -2.896 20.689 1.00 79.69 116 ALA A C 1
ATOM 925 O O . ALA A 1 116 ? -7.577 -2.299 20.503 1.00 79.69 116 ALA A O 1
ATOM 926 N N . GLY A 1 117 ? -6.282 -4.104 20.168 1.00 84.38 117 GLY A N 1
ATOM 927 C CA . GLY A 1 117 ? -7.247 -4.885 19.390 1.00 84.38 117 GLY A CA 1
ATOM 928 C C . GLY A 1 117 ? -6.852 -5.066 17.923 1.00 84.38 117 GLY A C 1
ATOM 929 O O . GLY A 1 117 ? -5.996 -4.356 17.389 1.00 84.38 117 GLY A O 1
ATOM 930 N N . GLN A 1 118 ? -7.470 -6.055 17.276 1.00 91.62 118 GLN A N 1
ATOM 931 C CA . GLN A 1 118 ? -7.194 -6.417 15.886 1.00 91.62 118 GLN A CA 1
ATOM 932 C C . GLN A 1 118 ? -7.399 -5.230 14.930 1.00 91.62 118 GLN A C 1
ATOM 934 O O . GLN A 1 118 ? -8.343 -4.457 15.082 1.00 91.62 118 GLN A O 1
ATOM 939 N N . LEU A 1 119 ? -6.520 -5.093 13.936 1.00 90.25 119 LEU A N 1
ATOM 940 C CA . LEU A 1 119 ? -6.697 -4.129 12.849 1.00 90.25 119 LEU A CA 1
ATOM 941 C C . LEU A 1 119 ? -7.682 -4.663 11.807 1.00 90.25 119 LEU A C 1
ATOM 943 O O . LEU A 1 119 ? -7.603 -5.829 11.418 1.00 90.25 119 LEU A O 1
ATOM 947 N N . ASP A 1 120 ? -8.542 -3.795 11.289 1.00 94.75 120 ASP A N 1
ATOM 948 C CA . ASP A 1 120 ? -9.390 -4.093 10.135 1.00 94.75 120 ASP A CA 1
ATOM 949 C C . ASP A 1 120 ? -8.592 -4.023 8.829 1.00 94.75 120 ASP A C 1
ATOM 951 O O . ASP A 1 120 ? -8.783 -4.845 7.930 1.00 94.75 120 ASP A O 1
ATOM 955 N N . LEU A 1 121 ? -7.655 -3.075 8.742 1.00 95.31 121 LEU A N 1
ATOM 956 C CA . LEU A 1 121 ? -6.779 -2.905 7.590 1.00 95.31 121 LEU A CA 1
ATOM 957 C C . LEU A 1 121 ? -5.370 -2.493 8.026 1.00 95.31 121 LEU A C 1
ATOM 959 O O . LEU A 1 121 ? -5.189 -1.511 8.742 1.00 95.31 121 LEU A O 1
ATOM 963 N N . LEU A 1 122 ? -4.369 -3.224 7.543 1.00 93.62 122 LEU A N 1
ATOM 964 C CA . LEU A 1 122 ? -2.959 -2.855 7.652 1.00 93.62 122 LEU A CA 1
ATOM 965 C C . LEU A 1 122 ? -2.411 -2.498 6.267 1.00 93.62 122 LEU A C 1
ATOM 967 O O . LEU A 1 122 ? -2.402 -3.344 5.378 1.00 93.62 122 LEU A O 1
ATOM 971 N N . ILE A 1 123 ? -1.935 -1.272 6.087 1.00 94.00 123 ILE A N 1
ATOM 972 C CA . ILE A 1 123 ? -1.192 -0.836 4.902 1.00 94.00 123 ILE A CA 1
ATOM 973 C C . ILE A 1 123 ? 0.280 -0.740 5.308 1.00 94.00 123 ILE A C 1
ATOM 975 O O . ILE A 1 123 ? 0.617 0.023 6.216 1.00 94.00 123 ILE A O 1
ATOM 979 N N . LEU A 1 124 ? 1.134 -1.559 4.695 1.00 90.75 124 LEU A N 1
ATOM 980 C CA . LEU A 1 124 ? 2.507 -1.781 5.158 1.00 90.75 124 LEU A CA 1
ATOM 981 C C . LEU A 1 124 ? 3.494 -1.871 3.993 1.00 90.75 124 LEU A C 1
ATOM 983 O O . LEU A 1 124 ? 3.226 -2.551 3.006 1.00 90.75 124 LEU A O 1
ATOM 987 N N . ASP A 1 125 ? 4.658 -1.244 4.133 1.00 88.62 125 ASP A N 1
ATOM 988 C CA . ASP A 1 125 ? 5.734 -1.345 3.142 1.00 88.62 125 ASP A CA 1
ATOM 989 C C . ASP A 1 125 ? 6.269 -2.789 2.968 1.00 88.62 125 ASP A C 1
ATOM 991 O O . ASP A 1 125 ? 6.429 -3.556 3.930 1.00 88.62 125 ASP A O 1
ATOM 995 N N . THR A 1 126 ? 6.561 -3.175 1.725 1.00 82.69 126 THR A N 1
ATOM 996 C CA . THR A 1 126 ? 7.283 -4.393 1.334 1.00 82.69 126 THR A CA 1
ATOM 997 C C . THR A 1 126 ? 8.783 -4.315 1.636 1.00 82.69 126 THR A C 1
ATOM 999 O O . THR A 1 126 ? 9.628 -4.393 0.744 1.00 82.69 126 THR A O 1
ATOM 1002 N N . LEU A 1 127 ? 9.133 -4.232 2.918 1.00 76.06 127 LEU A N 1
ATOM 1003 C CA . LEU A 1 127 ? 10.508 -4.366 3.396 1.00 76.06 127 LEU A CA 1
ATOM 1004 C C . LEU A 1 127 ? 10.817 -5.800 3.869 1.00 76.06 127 LEU A C 1
ATOM 1006 O O . LEU A 1 127 ? 10.020 -6.737 3.774 1.00 76.06 127 LEU A O 1
ATOM 1010 N N . TYR A 1 128 ? 12.036 -6.008 4.366 1.00 59.19 128 TYR A N 1
ATOM 1011 C CA . TYR A 1 128 ? 12.465 -7.304 4.886 1.00 59.19 128 TYR A CA 1
ATOM 1012 C C . TYR A 1 128 ? 11.504 -7.808 5.984 1.00 59.19 128 TYR A C 1
ATOM 1014 O O . TYR A 1 128 ? 11.272 -7.119 6.975 1.00 59.19 128 TYR A O 1
ATOM 1022 N N . LYS A 1 129 ? 10.990 -9.039 5.825 1.00 77.06 129 LYS A N 1
ATOM 1023 C CA . LYS A 1 129 ? 10.089 -9.747 6.767 1.00 77.06 129 LYS A CA 1
ATOM 1024 C C . LYS A 1 129 ? 8.661 -9.197 6.912 1.00 77.06 129 LYS A C 1
ATOM 1026 O O . LYS A 1 129 ? 7.992 -9.510 7.900 1.00 77.06 129 LYS A O 1
ATOM 1031 N N . THR A 1 130 ? 8.135 -8.490 5.913 1.00 88.12 130 THR A N 1
ATOM 1032 C CA . THR A 1 130 ? 6.744 -7.992 5.914 1.00 88.12 130 THR A CA 1
ATOM 1033 C C . THR A 1 130 ? 5.702 -9.074 6.238 1.00 88.12 130 THR A C 1
ATOM 1035 O O . THR A 1 130 ? 4.855 -8.862 7.101 1.00 88.12 130 THR A O 1
ATOM 1038 N N . LEU A 1 131 ? 5.785 -10.275 5.651 1.00 93.12 131 LEU A N 1
ATOM 1039 C CA . LEU A 1 131 ? 4.805 -11.346 5.917 1.00 93.12 131 LEU A CA 1
ATOM 1040 C C . LEU A 1 131 ? 4.892 -11.931 7.336 1.00 93.12 131 LEU A C 1
ATOM 1042 O O . LEU A 1 131 ? 3.867 -12.304 7.908 1.00 93.12 131 LEU A O 1
ATOM 1046 N N . GLU A 1 132 ? 6.087 -11.979 7.939 1.00 91.56 132 GLU A N 1
ATOM 1047 C CA . GLU A 1 132 ? 6.223 -12.344 9.357 1.00 91.56 132 GLU A CA 1
ATOM 1048 C C . GLU A 1 132 ? 5.515 -11.306 10.234 1.00 91.56 132 GLU A C 1
ATOM 1050 O O . GLU A 1 132 ? 4.835 -11.662 11.193 1.00 91.56 132 GLU A O 1
ATOM 1055 N N . ALA A 1 133 ? 5.655 -10.025 9.889 1.00 89.62 133 ALA A N 1
ATOM 1056 C CA . ALA A 1 133 ? 5.018 -8.926 10.597 1.00 89.62 133 ALA A CA 1
ATOM 1057 C C . ALA A 1 133 ? 3.484 -8.984 10.475 1.00 89.62 133 ALA A C 1
ATOM 1059 O O . ALA A 1 133 ? 2.794 -8.925 11.491 1.00 89.62 133 ALA A O 1
ATOM 1060 N N . VAL A 1 134 ? 2.953 -9.213 9.267 1.00 94.50 134 VAL A N 1
ATOM 1061 C CA . VAL A 1 134 ? 1.511 -9.418 9.035 1.00 94.50 134 VAL A CA 1
ATOM 1062 C C . VAL A 1 134 ? 0.986 -10.587 9.867 1.00 94.50 134 VAL A C 1
ATOM 1064 O O . VAL A 1 134 ? -0.030 -10.447 10.543 1.00 94.50 134 VAL A O 1
ATOM 1067 N N . LYS A 1 135 ? 1.698 -11.720 9.887 1.00 93.69 135 LYS A N 1
ATOM 1068 C CA . LYS A 1 135 ? 1.298 -12.894 10.672 1.00 93.69 135 LYS A CA 1
ATOM 1069 C C . LYS A 1 135 ? 1.289 -12.621 12.178 1.00 93.69 135 LYS A C 1
ATOM 1071 O O . LYS A 1 135 ? 0.376 -13.069 12.865 1.00 93.69 135 LYS A O 1
ATOM 1076 N N . ARG A 1 136 ? 2.278 -11.882 12.697 1.00 91.38 136 ARG A N 1
ATOM 1077 C CA . ARG A 1 136 ? 2.323 -11.498 14.121 1.00 91.38 136 ARG A CA 1
ATOM 1078 C C . ARG A 1 136 ? 1.201 -10.533 14.503 1.00 91.38 136 ARG A C 1
ATOM 1080 O O . ARG A 1 136 ? 0.618 -10.692 15.570 1.00 91.38 136 ARG A O 1
ATOM 1087 N N . LEU A 1 137 ? 0.904 -9.547 13.654 1.00 90.69 137 LEU A N 1
ATOM 1088 C CA . LEU A 1 137 ? -0.128 -8.538 13.922 1.00 90.69 137 LEU A CA 1
ATOM 1089 C C . LEU A 1 137 ? -1.552 -9.059 13.693 1.00 90.69 137 LEU A C 1
ATOM 1091 O O . LEU A 1 137 ? -2.482 -8.601 14.356 1.00 90.69 137 LEU A O 1
ATOM 1095 N N . CYS A 1 138 ? -1.706 -10.030 12.789 1.00 94.62 138 CYS A N 1
ATOM 1096 C CA . CYS A 1 138 ? -2.962 -10.692 12.445 1.00 94.62 138 CYS A CA 1
ATOM 1097 C C . CYS A 1 138 ? -4.102 -9.706 12.092 1.00 94.62 138 CYS A C 1
ATOM 1099 O O . CYS A 1 138 ? -5.166 -9.760 12.712 1.00 94.62 138 CYS A O 1
ATOM 1101 N N . PRO A 1 139 ? -3.914 -8.772 11.134 1.00 95.88 139 PRO A N 1
ATOM 1102 C CA . PRO A 1 139 ? -4.994 -7.888 10.695 1.00 95.88 139 PRO A CA 1
ATOM 1103 C C . PRO A 1 139 ? -6.088 -8.685 9.963 1.00 95.88 139 PRO A C 1
ATOM 1105 O O . PRO A 1 139 ? -5.824 -9.765 9.437 1.00 95.88 139 PRO A O 1
ATOM 1108 N N . LYS A 1 140 ? -7.305 -8.141 9.851 1.00 96.50 140 LYS A N 1
ATOM 1109 C CA . LYS A 1 140 ? -8.373 -8.754 9.035 1.00 96.50 140 LYS A CA 1
ATOM 1110 C C . LYS A 1 140 ? -8.061 -8.723 7.537 1.00 96.50 140 LYS A C 1
ATOM 1112 O O . LYS A 1 140 ? -8.558 -9.567 6.799 1.00 96.50 140 LYS A O 1
ATOM 1117 N N . ARG A 1 141 ? -7.259 -7.753 7.085 1.00 97.25 141 ARG A N 1
ATOM 1118 C CA . ARG A 1 141 ? -6.696 -7.658 5.730 1.00 97.25 141 ARG A CA 1
ATOM 1119 C C . ARG A 1 141 ? -5.423 -6.815 5.748 1.00 97.25 141 ARG A C 1
ATOM 1121 O O . ARG A 1 141 ? -5.346 -5.845 6.503 1.00 97.25 141 ARG A O 1
ATOM 1128 N N . ALA A 1 142 ? -4.466 -7.127 4.876 1.00 97.19 142 ALA A N 1
ATOM 1129 C CA . ALA A 1 142 ? -3.310 -6.274 4.625 1.00 97.19 142 ALA A CA 1
ATOM 1130 C C . ALA A 1 142 ? -3.158 -5.890 3.145 1.00 97.19 142 ALA A C 1
ATOM 1132 O O . ALA A 1 142 ? -3.487 -6.667 2.247 1.00 97.19 142 ALA A O 1
ATOM 1133 N N . LEU A 1 143 ? -2.644 -4.686 2.906 1.00 97.69 143 LEU A N 1
ATOM 1134 C CA . LEU A 1 143 ? -2.214 -4.195 1.602 1.00 97.69 143 LEU A CA 1
ATOM 1135 C C . LEU A 1 143 ? -0.739 -3.840 1.689 1.00 97.69 143 LEU A C 1
ATOM 1137 O O . LEU A 1 143 ? -0.335 -3.087 2.576 1.00 97.69 143 LEU A O 1
ATOM 1141 N N . LEU A 1 144 ? 0.056 -4.399 0.786 1.00 96.31 144 LEU A N 1
ATOM 1142 C CA . LEU A 1 144 ? 1.483 -4.134 0.753 1.00 96.31 144 LEU A CA 1
ATOM 1143 C C . LEU A 1 144 ? 1.788 -3.019 -0.253 1.00 96.31 144 LEU A C 1
ATOM 1145 O O . LEU A 1 144 ? 1.242 -3.024 -1.355 1.00 96.31 144 LEU A O 1
ATOM 1149 N N . ILE A 1 145 ? 2.618 -2.061 0.150 1.00 94.12 145 ILE A N 1
ATOM 1150 C CA . ILE A 1 145 ? 3.011 -0.860 -0.613 1.00 94.12 145 ILE A CA 1
ATOM 1151 C C . ILE A 1 145 ? 4.542 -0.769 -0.697 1.00 94.12 145 ILE A C 1
ATOM 1153 O O . ILE A 1 145 ? 5.228 -1.637 -0.173 1.00 94.12 145 ILE A O 1
ATOM 1157 N N . GLY A 1 146 ? 5.101 0.245 -1.365 1.00 90.25 146 GLY A N 1
ATOM 1158 C CA . GLY A 1 146 ? 6.561 0.441 -1.405 1.00 90.25 146 GLY A CA 1
ATOM 1159 C C . GLY A 1 146 ? 7.323 -0.545 -2.301 1.00 90.25 146 GLY A C 1
ATOM 1160 O O . GLY A 1 146 ? 8.549 -0.628 -2.256 1.00 90.25 146 GLY A O 1
ATOM 1161 N N . MET A 1 147 ? 6.614 -1.287 -3.155 1.00 92.38 147 MET A N 1
ATOM 1162 C CA . MET A 1 147 ? 7.218 -2.327 -3.980 1.00 92.38 147 MET A CA 1
ATOM 1163 C C . MET A 1 147 ? 8.231 -1.779 -4.990 1.00 92.38 147 MET A C 1
ATOM 1165 O O . MET A 1 147 ? 7.896 -0.995 -5.886 1.00 92.38 147 MET A O 1
ATOM 1169 N N . THR A 1 148 ? 9.449 -2.315 -4.944 1.00 89.94 148 THR A N 1
ATOM 1170 C CA . THR A 1 148 ? 10.478 -2.084 -5.963 1.00 89.94 148 THR A CA 1
ATOM 1171 C C . THR A 1 148 ? 10.201 -2.898 -7.237 1.00 89.94 148 THR A C 1
ATOM 1173 O O . THR A 1 148 ? 9.288 -3.722 -7.304 1.00 89.94 148 THR A O 1
ATOM 1176 N N . HIS A 1 149 ? 11.030 -2.708 -8.264 1.00 88.19 149 HIS A N 1
ATOM 1177 C CA . HIS A 1 149 ? 11.021 -3.527 -9.484 1.00 88.19 149 HIS A CA 1
ATOM 1178 C C . HIS A 1 149 ? 11.363 -5.017 -9.283 1.00 88.19 149 HIS A C 1
ATOM 1180 O O . HIS A 1 149 ? 11.304 -5.778 -10.245 1.00 88.19 149 HIS A O 1
ATOM 1186 N N . GLU A 1 150 ? 11.724 -5.437 -8.069 1.00 90.06 150 GLU A N 1
ATOM 1187 C CA . GLU A 1 150 ? 11.880 -6.855 -7.722 1.00 90.06 150 GLU A CA 1
ATOM 1188 C C . GLU A 1 150 ? 10.525 -7.557 -7.556 1.00 90.06 150 GLU A C 1
ATOM 1190 O O . GLU A 1 150 ? 10.465 -8.779 -7.645 1.00 90.06 150 GLU A O 1
ATOM 1195 N N . PHE A 1 151 ? 9.448 -6.785 -7.373 1.00 92.88 151 PHE A N 1
ATOM 1196 C CA . PHE A 1 151 ? 8.085 -7.288 -7.251 1.00 92.88 151 PHE A CA 1
ATOM 1197 C C . PHE A 1 151 ? 7.311 -7.105 -8.558 1.00 92.88 151 PHE A C 1
ATOM 1199 O O . PHE A 1 151 ? 7.072 -5.975 -9.003 1.00 92.88 151 PHE A O 1
ATOM 1206 N N . ASP A 1 152 ? 6.850 -8.209 -9.125 1.00 95.00 152 ASP A N 1
ATOM 1207 C CA . ASP A 1 152 ? 5.899 -8.277 -10.226 1.00 95.00 152 ASP A CA 1
ATOM 1208 C C . ASP A 1 152 ? 4.480 -8.355 -9.653 1.00 95.00 152 ASP A C 1
ATOM 1210 O O . ASP A 1 152 ? 4.106 -9.331 -9.005 1.00 95.00 152 ASP A O 1
ATOM 1214 N N . HIS A 1 153 ? 3.663 -7.336 -9.919 1.00 95.88 153 HIS A N 1
ATOM 1215 C CA . HIS A 1 153 ? 2.342 -7.213 -9.311 1.00 95.88 153 HIS A CA 1
ATOM 1216 C C . HIS A 1 153 ? 1.447 -8.437 -9.536 1.00 95.88 153 HIS A C 1
ATOM 1218 O O . HIS A 1 153 ? 0.670 -8.784 -8.653 1.00 95.88 153 HIS A O 1
ATOM 1224 N N . TYR A 1 154 ? 1.542 -9.099 -10.690 1.00 95.25 154 TYR A N 1
ATOM 1225 C CA . TYR A 1 154 ? 0.693 -10.248 -10.995 1.00 95.25 154 TYR A CA 1
ATOM 1226 C C . TYR A 1 154 ? 1.230 -11.514 -10.332 1.00 95.25 154 TYR A C 1
ATOM 1228 O O . TYR A 1 154 ? 0.512 -12.171 -9.581 1.00 95.25 154 TYR A O 1
ATOM 1236 N N . LYS A 1 155 ? 2.515 -11.824 -10.552 1.00 95.56 155 LYS A N 1
ATOM 1237 C CA . LYS A 1 155 ? 3.124 -13.056 -10.027 1.00 95.56 155 LYS A CA 1
ATOM 1238 C C . LYS A 1 155 ? 3.160 -13.076 -8.503 1.00 95.56 155 LYS A C 1
ATOM 1240 O O . LYS A 1 155 ? 2.882 -14.107 -7.891 1.00 95.56 155 LYS A O 1
ATOM 1245 N N . ASP A 1 156 ? 3.496 -11.948 -7.888 1.00 96.38 156 ASP A N 1
ATOM 1246 C CA . ASP A 1 156 ? 3.557 -11.864 -6.435 1.00 96.38 156 ASP A CA 1
ATOM 1247 C C . ASP A 1 156 ? 2.157 -11.888 -5.817 1.00 96.38 156 ASP A C 1
ATOM 1249 O O . ASP A 1 156 ? 1.982 -12.497 -4.765 1.00 96.38 156 ASP A O 1
ATOM 1253 N N . ASN A 1 157 ? 1.133 -11.330 -6.475 1.00 97.06 157 ASN A N 1
ATOM 1254 C CA . ASN A 1 157 ? -0.244 -11.483 -5.998 1.00 97.06 157 ASN A CA 1
ATOM 1255 C C . ASN A 1 157 ? -0.767 -12.919 -6.115 1.00 97.06 157 ASN A C 1
ATOM 1257 O O . ASN A 1 157 ? -1.492 -13.353 -5.220 1.00 97.06 157 ASN A O 1
ATOM 1261 N N . ASP A 1 158 ? -0.362 -13.688 -7.129 1.00 97.06 158 ASP A N 1
ATOM 1262 C CA . ASP A 1 158 ? -0.677 -15.122 -7.193 1.00 97.06 158 ASP A CA 1
ATOM 1263 C C . ASP A 1 158 ? -0.076 -15.873 -5.992 1.00 97.06 158 ASP A C 1
ATOM 1265 O O . ASP A 1 158 ? -0.757 -16.657 -5.324 1.00 97.06 158 ASP A O 1
ATOM 1269 N N . PHE A 1 159 ? 1.184 -15.582 -5.653 1.00 96.38 159 PHE A N 1
ATOM 1270 C CA . PHE A 1 159 ? 1.822 -16.127 -4.454 1.00 96.38 159 PHE A CA 1
ATOM 1271 C C . PHE A 1 159 ? 1.112 -15.683 -3.165 1.00 96.38 159 PHE A C 1
ATOM 1273 O O . PHE A 1 159 ? 0.840 -16.510 -2.288 1.00 96.38 159 PHE A O 1
ATOM 1280 N N . LEU A 1 160 ? 0.797 -14.390 -3.036 1.00 97.06 160 LEU A N 1
ATOM 1281 C CA . LEU A 1 160 ? 0.124 -13.835 -1.861 1.00 97.06 160 LEU A CA 1
ATOM 1282 C C . LEU A 1 160 ? -1.291 -14.383 -1.700 1.00 97.06 160 LEU A C 1
ATOM 1284 O O . LEU A 1 160 ? -1.731 -14.567 -0.568 1.00 97.06 160 LEU A O 1
ATOM 1288 N N . MET A 1 161 ? -1.987 -14.710 -2.787 1.00 97.00 161 MET A N 1
ATOM 1289 C CA . MET A 1 161 ? -3.288 -15.371 -2.736 1.00 97.00 161 MET A CA 1
ATOM 1290 C C . MET A 1 161 ? -3.177 -16.760 -2.093 1.00 97.00 161 MET A C 1
ATOM 1292 O O . MET A 1 161 ? -3.959 -17.087 -1.197 1.00 97.00 161 MET A O 1
ATOM 1296 N N . GLU A 1 162 ? -2.194 -17.567 -2.493 1.00 97.38 162 GLU A N 1
ATOM 1297 C CA . GLU A 1 162 ? -1.962 -18.886 -1.888 1.00 97.38 162 GLU A CA 1
ATOM 1298 C C . GLU A 1 162 ? -1.489 -18.776 -0.433 1.00 97.38 162 GLU A C 1
ATOM 1300 O O . GLU A 1 162 ? -1.959 -19.509 0.443 1.00 97.38 162 GLU A O 1
ATOM 1305 N N . TRP A 1 163 ? -0.616 -17.809 -0.141 1.00 97.00 163 TRP A N 1
ATOM 1306 C CA . TRP A 1 163 ? -0.218 -17.490 1.229 1.00 97.00 163 TRP A CA 1
ATOM 1307 C C . TRP A 1 163 ? -1.431 -17.095 2.084 1.00 97.00 163 TRP A C 1
ATOM 1309 O O . TRP A 1 163 ? -1.604 -17.621 3.182 1.00 97.00 163 TRP A O 1
ATOM 1319 N N . SER A 1 164 ? -2.316 -16.245 1.557 1.00 97.75 164 SER A N 1
ATOM 1320 C CA . SER A 1 164 ? -3.521 -15.765 2.244 1.00 97.75 164 SER A CA 1
ATOM 1321 C C . SER A 1 164 ? -4.469 -16.905 2.596 1.00 97.75 164 SER A C 1
ATOM 1323 O O . SER A 1 164 ? -4.983 -16.956 3.712 1.00 97.75 164 SER A O 1
ATOM 1325 N N . LYS A 1 165 ? -4.673 -17.855 1.672 1.00 97.38 165 LYS A N 1
ATOM 1326 C CA . LYS A 1 165 ? -5.491 -19.055 1.915 1.00 97.38 165 LYS A CA 1
ATOM 1327 C C . LYS A 1 165 ? -4.924 -19.909 3.047 1.00 97.38 165 LYS A C 1
ATOM 1329 O O . LYS A 1 165 ? -5.689 -20.414 3.864 1.00 97.38 165 LYS A O 1
ATOM 1334 N N . ARG A 1 166 ? -3.598 -20.070 3.102 1.00 96.81 166 ARG A N 1
ATOM 1335 C CA . ARG A 1 166 ? -2.926 -20.872 4.134 1.00 96.81 166 ARG A CA 1
ATOM 1336 C C . ARG A 1 166 ? -2.972 -20.215 5.511 1.00 96.81 166 ARG A C 1
ATOM 1338 O O . ARG A 1 166 ? -3.196 -20.907 6.498 1.00 96.81 166 ARG A O 1
ATOM 1345 N N . GLU A 1 167 ? -2.716 -18.912 5.584 1.00 96.25 167 GLU A N 1
ATOM 1346 C CA . GLU A 1 167 ? -2.603 -18.197 6.863 1.00 96.25 167 GLU A CA 1
ATOM 1347 C C . GLU A 1 167 ? -3.940 -17.626 7.360 1.00 96.25 167 GLU A C 1
ATOM 1349 O O . GLU A 1 167 ? -4.039 -17.219 8.514 1.00 96.25 167 GLU A O 1
ATOM 1354 N N . GLY A 1 168 ? -4.971 -17.590 6.510 1.00 96.75 168 GLY A N 1
ATOM 1355 C CA . GLY A 1 168 ? -6.286 -17.043 6.850 1.00 96.75 168 GLY A CA 1
ATOM 1356 C C . GLY A 1 168 ? -6.330 -15.513 6.922 1.00 96.75 168 GLY A C 1
ATOM 1357 O O . GLY A 1 168 ? -7.291 -14.958 7.448 1.00 96.75 168 GLY A O 1
ATOM 1358 N N . ILE A 1 169 ? -5.307 -14.829 6.399 1.00 97.38 169 ILE A N 1
ATOM 1359 C CA . ILE A 1 169 ? -5.205 -13.366 6.364 1.00 97.38 169 ILE A CA 1
ATOM 1360 C C . ILE A 1 169 ? -5.154 -12.936 4.892 1.00 97.38 169 ILE A C 1
ATOM 1362 O O . ILE A 1 169 ? -4.164 -13.235 4.230 1.00 97.38 169 ILE A O 1
ATOM 1366 N N . PRO A 1 170 ? -6.176 -12.242 4.359 1.00 97.94 170 PRO A N 1
ATOM 1367 C CA . PRO A 1 170 ? -6.135 -11.665 3.019 1.00 97.94 170 PRO A CA 1
ATOM 1368 C C . PRO A 1 170 ? -5.014 -10.626 2.878 1.00 97.94 170 PRO A C 1
ATOM 1370 O O . PRO A 1 170 ? -5.027 -9.601 3.564 1.00 97.94 170 PRO A O 1
ATOM 1373 N N . VAL A 1 171 ? -4.070 -10.871 1.969 1.00 97.50 171 VAL A N 1
ATOM 1374 C CA . VAL A 1 171 ? -2.944 -9.981 1.652 1.00 97.50 171 VAL A CA 1
ATOM 1375 C C . VAL A 1 171 ? -2.803 -9.843 0.139 1.00 97.50 171 VAL A C 1
ATOM 1377 O O . VAL A 1 171 ? -2.900 -10.831 -0.583 1.00 97.50 171 VAL A O 1
ATOM 1380 N N . GLN A 1 172 ? -2.549 -8.624 -0.336 1.00 97.38 172 GLN A N 1
ATOM 1381 C CA . GLN A 1 172 ? -2.195 -8.348 -1.732 1.00 97.38 172 GLN A CA 1
ATOM 1382 C C . GLN A 1 172 ? -1.266 -7.134 -1.825 1.00 97.38 172 GLN A C 1
ATOM 1384 O O . GLN A 1 172 ? -1.258 -6.280 -0.934 1.00 97.38 172 GLN A O 1
ATOM 1389 N N . LEU A 1 173 ? -0.513 -7.043 -2.914 1.00 97.44 173 LEU A N 1
ATOM 1390 C CA . LEU A 1 173 ? 0.153 -5.818 -3.330 1.00 97.44 173 LEU A CA 1
ATOM 1391 C C . LEU A 1 173 ? -0.903 -4.790 -3.746 1.00 97.44 173 LEU A C 1
ATOM 1393 O O . LEU A 1 173 ? -1.814 -5.102 -4.514 1.00 97.44 173 LEU A O 1
ATOM 1397 N N . ALA A 1 174 ? -0.768 -3.561 -3.261 1.00 96.75 174 ALA A N 1
ATOM 1398 C CA . ALA A 1 174 ? -1.542 -2.433 -3.753 1.00 96.75 174 ALA A CA 1
ATOM 1399 C C . ALA A 1 174 ? -1.028 -1.980 -5.131 1.00 96.75 174 ALA A C 1
ATOM 1401 O O . ALA A 1 174 ? 0.019 -2.420 -5.615 1.00 96.75 174 ALA A O 1
ATOM 1402 N N . HIS A 1 175 ? -1.768 -1.088 -5.776 1.00 95.19 175 HIS A N 1
ATOM 1403 C CA . HIS A 1 175 ? -1.324 -0.407 -6.986 1.00 95.19 175 HIS A CA 1
ATOM 1404 C C . HIS A 1 175 ? -1.847 1.028 -7.005 1.00 95.19 175 HIS A C 1
ATOM 1406 O O . HIS A 1 175 ? -2.818 1.364 -6.321 1.00 95.19 175 HIS A O 1
ATOM 1412 N N . ASP A 1 176 ? -1.217 1.870 -7.815 1.00 93.19 176 ASP A N 1
ATOM 1413 C CA . ASP A 1 176 ? -1.634 3.251 -8.005 1.00 93.19 176 ASP A CA 1
ATOM 1414 C C . ASP A 1 176 ? -3.112 3.322 -8.437 1.00 93.19 176 ASP A C 1
ATOM 1416 O O . ASP A 1 176 ? -3.583 2.535 -9.264 1.00 93.19 176 ASP A O 1
ATOM 1420 N N . GLY A 1 177 ? -3.866 4.238 -7.823 1.00 91.56 177 GLY A N 1
ATOM 1421 C CA . GLY A 1 177 ? -5.304 4.405 -8.067 1.00 91.56 177 GLY A CA 1
ATOM 1422 C C . GLY A 1 177 ? -6.214 3.345 -7.426 1.00 91.56 177 GLY A C 1
ATOM 1423 O O . GLY A 1 177 ? -7.434 3.417 -7.592 1.00 91.56 177 GLY A O 1
ATOM 1424 N N . MET A 1 178 ? -5.672 2.372 -6.681 1.00 94.12 178 MET A N 1
ATOM 1425 C CA . MET A 1 178 ? -6.481 1.391 -5.951 1.00 94.12 178 MET A CA 1
ATOM 1426 C C . MET A 1 178 ? -7.391 2.084 -4.926 1.00 94.12 178 MET A C 1
ATOM 1428 O O . MET A 1 178 ? -6.938 2.862 -4.088 1.00 94.12 178 MET A O 1
ATOM 1432 N N . ARG A 1 179 ? -8.688 1.758 -4.956 1.00 92.94 179 ARG A N 1
ATOM 1433 C CA . ARG A 1 179 ? -9.675 2.240 -3.981 1.00 92.94 179 ARG A CA 1
ATOM 1434 C C . ARG A 1 179 ? -10.088 1.130 -3.035 1.00 92.94 179 ARG A C 1
ATOM 1436 O O . ARG A 1 179 ? -10.422 0.026 -3.461 1.00 92.94 179 ARG A O 1
ATOM 1443 N N . VAL A 1 180 ? -10.125 1.457 -1.75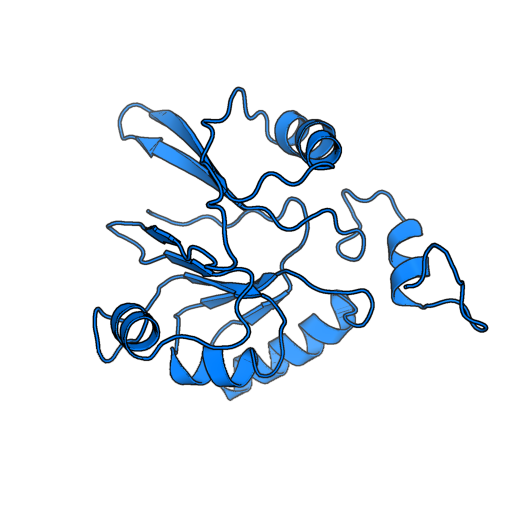0 1.00 92.88 180 VAL A N 1
ATOM 1444 C CA . VAL A 1 180 ? -10.449 0.512 -0.687 1.00 92.88 180 VAL A CA 1
ATOM 1445 C C . VAL A 1 180 ? -11.624 1.072 0.111 1.00 92.88 180 VAL A C 1
ATOM 1447 O O . VAL A 1 180 ? -11.414 1.956 0.938 1.00 92.88 180 VAL A O 1
ATOM 1450 N N . PRO A 1 181 ? -12.863 0.605 -0.129 1.00 91.44 181 PRO A N 1
ATOM 1451 C CA . PRO A 1 181 ? -13.997 1.036 0.674 1.00 91.44 181 PRO A CA 1
ATOM 1452 C C . PRO A 1 181 ? -13.832 0.515 2.105 1.00 91.44 181 PRO A C 1
ATOM 1454 O O . PRO A 1 181 ? -13.549 -0.670 2.315 1.00 91.44 181 PRO A O 1
ATOM 1457 N N . ILE A 1 182 ? -13.983 1.413 3.074 1.00 87.44 182 ILE A N 1
ATOM 1458 C CA . ILE A 1 182 ? -13.896 1.112 4.500 1.00 87.44 182 ILE A CA 1
ATOM 1459 C C . ILE A 1 182 ? -14.783 2.082 5.282 1.00 87.44 182 ILE A C 1
ATOM 1461 O O . ILE A 1 182 ? -14.865 3.262 4.946 1.00 87.44 182 ILE A O 1
ATOM 1465 N N . GLU A 1 183 ? -15.460 1.578 6.310 1.00 86.62 183 GLU A N 1
ATOM 1466 C CA . GLU A 1 183 ? -16.210 2.418 7.242 1.00 86.62 183 GLU A CA 1
ATOM 1467 C C . GLU A 1 183 ? -15.263 2.880 8.346 1.00 86.62 183 GLU A C 1
ATOM 1469 O O . GLU A 1 183 ? -14.978 2.117 9.271 1.00 86.62 183 GLU A O 1
ATOM 1474 N N . LEU A 1 184 ? -14.731 4.095 8.209 1.00 81.62 184 LEU A N 1
ATOM 1475 C CA . LEU A 1 184 ? -13.880 4.720 9.224 1.00 81.62 184 LEU A CA 1
ATOM 1476 C C . LEU A 1 184 ? -14.676 5.091 10.476 1.00 81.62 184 LEU A C 1
ATOM 1478 O O . LEU A 1 184 ? -15.860 5.480 10.360 1.00 81.62 184 LEU A O 1
#

Radius of gyration: 17.18 Å; chains: 1; bounding box: 45×41×45 Å

Sequence (184 aa):
MCLIQPSDPPCHVCSQALSVPPEQNPNYRCNTSLLIDYCQSDEKHSYILIDVGKTFREQVLRWFTFHKIPRVDSVMHGEDYISLGFLFGEKSRVAYISDVSRFPASTEYVISNAGAGQLDLLILDTLYKTLEAVKRLCPKRALLIGMTHEFDHYKDNDFLMEWSKREGIPVQLAHDGMRVPIEL

Organism: Hevea brasiliensis (NCBI:txid3981)

Foldseek 3Di:
DDPVDADVVGLPLVVQLPPDDQVPGQSVADDDKDWDWDQDPVRDTAIEIGDDDPPNVVLCVPQCVVVVPPDYDDDDDDPDPDWDWDFDDPPFTEIEGPDDQDDDPVRLQCLACNHVHAGQEYEYEPHPCPVVSCLRRVHQEYEYENDDSVDDQPVVQVVQVVVCVVSVYHYGYDGRNDDDDDRD